Protein AF-A0A702DRS1-F1 (afdb_monomer)

pLDDT: mean 81.93, std 13.73, range [38.59, 96.12]

Organism: Salmonella diarizonae (NCBI:txid59204)

Solvent-accessible surface area (backbone atoms only — not comparable to full-atom values): 15653 Å² total; per-residue (Å²): 131,86,81,72,61,36,71,68,37,53,55,51,22,58,76,72,73,41,75,66,54,55,50,73,74,69,40,47,39,49,64,60,58,62,73,43,54,73,67,57,51,33,65,75,34,36,87,83,46,41,80,51,32,57,55,52,52,54,51,36,50,54,50,50,52,50,51,52,52,51,52,51,49,52,52,42,52,53,46,48,52,55,51,51,59,69,45,61,78,62,49,87,76,61,75,87,78,60,92,61,76,83,76,73,69,64,92,58,50,96,41,69,53,72,75,68,66,66,54,81,89,72,61,67,55,91,87,30,59,85,26,82,86,19,73,52,40,52,48,56,50,51,53,54,51,53,56,52,51,52,66,71,77,38,80,90,85,51,87,51,63,63,76,78,45,54,61,70,81,71,60,72,90,49,67,59,73,71,69,57,91,71,64,68,69,57,54,52,51,53,54,52,48,62,70,47,44,68,60,40,45,71,77,38,78,83,61,53,71,58,57,51,38,41,70,37,70,72,60,92,82,36,52,42,49,60,73,59,52,51,52,51,49,52,51,65,69,40,88,65,50,72,67,56,55,50,59,72,69,50,73,83,69,83,87,126

Secondary structure (DSSP, 8-state):
---PPPHHHHHHHHHHT--SHHHHTT--SHHHHHHS-HHHHHHHHHHHHTTHHHHHHHHHHHHHHHHHHHHHHHHHHHHHHHHHHHHTTTTTTTTTS--S------TTSS-HHHHHT--GGGPPPTT-TTSTTSHHHHHHHHHHHHHHHHHHH-TTS---HHHH-THHHH----HHHHH----HHHHHHHHHHHHHHHHHHHH-TT--HHHHHHH---STT----HHHHHHHHHHHHS---HHHHHHHHS------

Structure (mmCIF, N/CA/C/O backbone):
data_AF-A0A702DRS1-F1
#
_entry.id   AF-A0A702DRS1-F1
#
loop_
_atom_site.group_PDB
_atom_site.id
_atom_site.type_symbol
_atom_site.label_atom_id
_atom_site.label_alt_id
_atom_site.label_comp_id
_atom_site.label_asym_id
_atom_site.label_entity_id
_atom_site.label_seq_id
_atom_site.pdbx_PDB_ins_code
_atom_site.Cartn_x
_atom_site.Cartn_y
_atom_site.Cartn_z
_atom_site.occupancy
_atom_site.B_iso_or_equiv
_atom_site.auth_seq_id
_atom_site.auth_comp_id
_atom_site.auth_asym_id
_atom_site.auth_atom_id
_atom_site.pdbx_PDB_model_num
ATOM 1 N N . MET A 1 1 ? 1.011 16.628 17.843 1.00 39.53 1 MET A N 1
ATOM 2 C CA . MET A 1 1 ? -0.132 16.719 18.779 1.00 39.53 1 MET A CA 1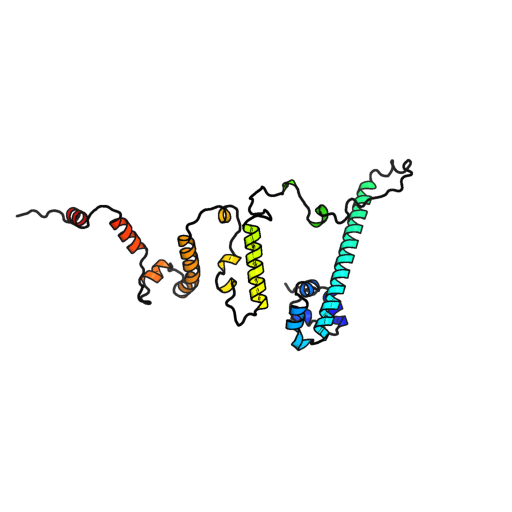
ATOM 3 C C . MET A 1 1 ? -0.075 15.499 19.681 1.00 39.53 1 MET A C 1
ATOM 5 O O . MET A 1 1 ? -0.103 14.397 19.155 1.00 39.53 1 MET A O 1
ATOM 9 N N . SER A 1 2 ? 0.113 15.673 20.992 1.00 40.78 2 SER A N 1
ATOM 10 C CA . SER A 1 2 ? 0.097 14.549 21.941 1.00 40.78 2 SER A CA 1
ATOM 11 C C . SER A 1 2 ? -1.344 14.052 22.059 1.00 40.78 2 SER A C 1
ATOM 13 O O . SER A 1 2 ? -2.199 14.777 22.567 1.00 40.78 2 SER A O 1
ATOM 15 N N . MET A 1 3 ? -1.636 12.884 21.484 1.00 55.34 3 MET A N 1
ATOM 16 C CA . MET A 1 3 ? -2.953 12.249 21.562 1.00 55.34 3 MET A CA 1
ATOM 17 C C . MET A 1 3 ? -3.167 11.823 23.015 1.00 55.34 3 MET A C 1
ATOM 19 O O . MET A 1 3 ? -2.450 10.975 23.537 1.00 55.34 3 MET A O 1
ATOM 23 N N . THR A 1 4 ? -4.098 12.472 23.710 1.00 69.06 4 THR A N 1
ATOM 24 C CA . THR A 1 4 ? -4.370 12.183 25.117 1.00 69.06 4 THR A CA 1
ATOM 25 C C . THR A 1 4 ? -5.200 10.907 25.235 1.00 69.06 4 THR A C 1
ATOM 27 O O . THR A 1 4 ? -6.217 10.745 24.561 1.00 69.06 4 THR A O 1
ATOM 30 N N . ALA A 1 5 ? -4.783 9.991 26.112 1.00 70.25 5 ALA A N 1
ATOM 31 C CA . ALA A 1 5 ? -5.533 8.768 26.371 1.00 70.25 5 ALA A CA 1
ATOM 32 C C . ALA A 1 5 ? -6.946 9.078 26.897 1.00 70.25 5 ALA A C 1
ATOM 34 O O . ALA A 1 5 ? -7.130 9.935 27.773 1.00 70.25 5 ALA A O 1
ATOM 35 N N . THR A 1 6 ? -7.943 8.355 26.382 1.00 82.50 6 THR A N 1
ATOM 36 C CA . THR A 1 6 ? -9.347 8.518 26.793 1.00 82.50 6 THR A CA 1
ATOM 37 C C . THR A 1 6 ? -9.544 8.226 28.286 1.00 82.50 6 THR A C 1
ATOM 39 O O . THR A 1 6 ? -8.892 7.353 28.860 1.00 82.50 6 THR A O 1
ATOM 42 N N . LEU A 1 7 ? -10.505 8.908 28.922 1.00 83.44 7 LEU A N 1
ATOM 43 C CA . LEU A 1 7 ? -10.857 8.700 30.338 1.00 83.44 7 LEU A CA 1
ATOM 44 C C . LEU A 1 7 ? -11.143 7.222 30.659 1.00 83.44 7 LEU A C 1
ATOM 46 O O . LEU A 1 7 ? -10.767 6.714 31.712 1.00 83.44 7 LEU A O 1
ATOM 50 N N . SER A 1 8 ? -11.796 6.518 29.736 1.00 84.50 8 SER A N 1
ATOM 51 C CA . SER A 1 8 ? -12.119 5.104 29.894 1.00 84.50 8 SER A CA 1
ATOM 52 C C . SER A 1 8 ? -10.873 4.217 29.941 1.00 84.50 8 SER A C 1
ATOM 54 O O . SER A 1 8 ? -10.832 3.280 30.735 1.00 84.50 8 SER A O 1
ATOM 56 N N . LEU A 1 9 ? -9.846 4.534 29.143 1.00 87.88 9 LEU A N 1
ATOM 57 C CA . LEU A 1 9 ? -8.580 3.804 29.156 1.00 87.88 9 LEU A CA 1
ATOM 58 C C . LEU A 1 9 ? -7.863 4.014 30.494 1.00 87.88 9 LEU A C 1
ATOM 60 O O . LEU A 1 9 ? -7.469 3.039 31.121 1.00 87.88 9 LEU A O 1
ATOM 64 N N . LYS A 1 10 ? -7.823 5.252 31.000 1.00 88.00 10 LYS A N 1
ATOM 65 C CA . LYS A 1 10 ? -7.252 5.559 32.324 1.00 88.00 10 LYS A CA 1
ATOM 66 C C . LYS A 1 10 ? -7.952 4.811 33.462 1.00 88.00 10 LYS A C 1
ATOM 68 O O . LYS A 1 10 ? -7.301 4.287 34.357 1.00 88.00 10 LYS A O 1
ATOM 73 N N . LYS A 1 11 ? -9.284 4.703 33.406 1.00 88.44 11 LYS A N 1
ATOM 74 C CA . LYS A 1 11 ? -10.068 3.927 34.383 1.00 88.44 11 LYS A CA 1
ATOM 75 C C . LYS A 1 11 ? -9.762 2.426 34.316 1.00 88.44 11 LYS A C 1
ATOM 77 O O . LYS A 1 11 ? -9.821 1.730 35.327 1.00 88.44 11 LYS A O 1
ATOM 82 N N . LEU A 1 12 ? -9.474 1.910 33.122 1.00 89.00 12 LEU A N 1
ATOM 83 C CA . LEU A 1 12 ? -9.044 0.527 32.948 1.00 89.00 12 LEU A CA 1
ATOM 84 C C . LEU A 1 12 ? -7.639 0.315 33.527 1.00 89.00 12 LEU A C 1
ATOM 86 O O . LEU A 1 12 ? -7.421 -0.648 34.255 1.00 89.00 12 LEU A O 1
ATOM 90 N N . GLU A 1 13 ? -6.712 1.225 33.242 1.00 88.00 13 GLU A N 1
ATOM 91 C CA . GLU A 1 13 ? -5.352 1.230 33.791 1.00 88.00 13 GLU A CA 1
ATOM 92 C C . GLU A 1 13 ? -5.347 1.252 35.326 1.00 88.00 13 GLU A C 1
ATOM 94 O O . GLU A 1 13 ? -4.671 0.438 35.958 1.00 88.00 13 GLU A O 1
ATOM 99 N N . GLU A 1 14 ? -6.175 2.108 35.928 1.00 89.44 14 GLU A N 1
ATOM 100 C CA . GLU A 1 14 ? -6.377 2.179 37.378 1.00 89.44 14 GLU A CA 1
ATOM 101 C C . GLU A 1 14 ? -6.874 0.844 37.956 1.00 89.44 14 GLU A C 1
ATOM 103 O O . GLU A 1 14 ? -6.324 0.353 38.940 1.00 89.44 14 GLU A O 1
ATOM 108 N N . HIS A 1 15 ? -7.850 0.203 37.305 1.00 88.12 15 HIS A N 1
ATOM 109 C CA . HIS A 1 15 ? -8.420 -1.071 37.758 1.00 88.12 15 HIS A CA 1
ATOM 110 C C . HIS A 1 15 ? -7.387 -2.209 37.829 1.00 88.12 15 HIS A C 1
ATOM 112 O O . HIS A 1 15 ? -7.497 -3.100 38.672 1.00 88.12 15 HIS A O 1
ATOM 118 N N . PHE A 1 16 ? -6.375 -2.198 36.958 1.00 86.69 16 PHE A N 1
ATOM 119 C CA . PHE A 1 16 ? -5.321 -3.215 36.947 1.00 86.69 16 PHE A CA 1
ATOM 120 C C . PHE A 1 16 ? -4.019 -2.774 37.634 1.00 86.69 16 PHE A C 1
ATOM 122 O O . PHE A 1 16 ? -3.086 -3.579 37.714 1.00 86.69 16 PHE A O 1
ATOM 129 N N . GLY A 1 17 ? -3.955 -1.541 38.153 1.00 85.56 17 GLY A N 1
ATOM 130 C CA . GLY A 1 17 ? -2.746 -0.965 38.752 1.00 85.56 17 GLY A CA 1
ATOM 131 C C . GLY A 1 17 ? -1.620 -0.745 37.736 1.00 85.56 17 GLY A C 1
ATOM 132 O O . GLY A 1 17 ? -0.444 -0.841 38.080 1.00 85.56 17 GLY A O 1
ATOM 133 N N . ILE A 1 18 ? -1.984 -0.516 36.474 1.00 81.19 18 ILE A N 1
ATOM 134 C CA . ILE A 1 18 ? -1.084 -0.380 35.329 1.00 81.19 18 ILE A CA 1
ATOM 135 C C . ILE A 1 18 ? -1.194 1.064 34.831 1.00 81.19 18 ILE A C 1
ATOM 137 O O . ILE A 1 18 ? -1.840 1.327 33.828 1.00 81.19 18 ILE A O 1
ATOM 141 N N . GLN A 1 19 ? -0.634 2.023 35.569 1.00 79.50 19 GLN A N 1
ATOM 142 C CA . GLN A 1 19 ? -0.706 3.438 35.182 1.00 79.50 19 GLN A CA 1
ATOM 143 C C . GLN A 1 19 ? 0.151 3.718 33.945 1.00 79.50 19 GLN A C 1
ATOM 145 O O . GLN A 1 19 ? 1.331 3.363 33.920 1.00 79.50 19 GLN A O 1
ATOM 150 N N . ASP A 1 20 ? -0.461 4.341 32.936 1.00 79.06 20 ASP A N 1
ATOM 151 C CA . ASP A 1 20 ? 0.147 4.846 31.702 1.00 79.06 20 ASP A CA 1
ATOM 152 C C . ASP A 1 20 ? 0.923 3.814 30.851 1.00 79.06 20 ASP A C 1
ATOM 154 O O . ASP A 1 20 ? 1.578 4.175 29.876 1.00 79.06 20 ASP A O 1
ATOM 158 N N . GLN A 1 21 ? 0.865 2.510 31.147 1.00 82.81 21 GLN A N 1
ATOM 159 C CA . GLN A 1 21 ? 1.581 1.521 30.325 1.00 82.81 21 GLN A CA 1
ATOM 160 C C . GLN A 1 21 ? 0.859 1.229 29.007 1.00 82.81 21 GLN A C 1
ATOM 162 O O . GLN A 1 21 ? 1.524 0.897 28.028 1.00 82.81 21 GLN A O 1
ATOM 167 N N . LEU A 1 22 ? -0.476 1.330 28.952 1.00 83.75 22 LEU A N 1
ATOM 168 C CA . LEU A 1 22 ? -1.208 1.134 27.694 1.00 83.75 22 LEU A CA 1
ATOM 169 C C . LEU A 1 22 ? -1.026 2.346 26.777 1.00 83.75 22 LEU A C 1
ATOM 171 O O . LEU A 1 22 ? -0.894 2.170 25.565 1.00 83.75 22 LEU A O 1
ATOM 175 N N . SER A 1 23 ? -0.951 3.551 27.349 1.00 82.19 23 SER A N 1
ATOM 176 C CA . SER A 1 23 ? -0.663 4.767 26.582 1.00 82.19 23 SER A CA 1
ATOM 177 C C . SER A 1 23 ? 0.765 4.776 26.018 1.00 82.19 23 SER A C 1
ATOM 179 O O . SER A 1 23 ? 0.953 5.143 24.858 1.00 82.19 23 SER A O 1
ATOM 181 N N . LEU A 1 24 ? 1.757 4.275 26.768 1.00 82.81 24 LEU A N 1
ATOM 182 C CA . LEU A 1 24 ? 3.134 4.093 26.279 1.00 82.81 24 LEU A CA 1
ATOM 183 C C . LEU A 1 24 ? 3.244 3.091 25.118 1.00 82.81 24 LEU A C 1
ATOM 185 O O . LEU A 1 24 ? 4.085 3.261 24.240 1.00 82.81 24 LEU A O 1
ATOM 189 N N . GLU A 1 25 ? 2.386 2.070 25.085 1.00 80.94 25 GLU A N 1
ATOM 190 C CA . GLU A 1 25 ? 2.308 1.088 23.990 1.00 80.94 25 GLU A CA 1
ATOM 191 C C . GLU A 1 25 ? 1.539 1.609 22.760 1.00 80.94 25 GLU A C 1
ATOM 193 O O . GLU A 1 25 ? 1.374 0.889 21.774 1.00 80.94 25 GLU A O 1
ATOM 198 N N . GLY A 1 26 ? 1.061 2.856 22.803 1.00 85.00 26 GLY A N 1
ATOM 199 C CA . GLY A 1 26 ? 0.367 3.505 21.692 1.00 85.00 26 GLY A CA 1
ATOM 200 C C . GLY A 1 26 ? -1.138 3.237 21.629 1.00 85.00 26 GLY A C 1
ATOM 201 O O . GLY A 1 26 ? -1.762 3.569 20.620 1.00 85.00 26 GLY A O 1
ATOM 202 N N . TYR A 1 27 ? -1.747 2.666 22.676 1.00 88.00 27 TYR A N 1
ATOM 203 C CA . TYR A 1 27 ? -3.206 2.575 22.767 1.00 88.00 27 TYR A CA 1
ATOM 204 C C . TYR A 1 27 ? -3.770 3.902 23.284 1.00 88.00 27 TYR A C 1
ATOM 206 O O . TYR A 1 27 ? -3.486 4.318 24.407 1.00 88.00 27 TYR A O 1
ATOM 214 N N . ASN A 1 28 ? -4.611 4.558 22.484 1.00 87.31 28 ASN A N 1
ATOM 215 C CA . ASN A 1 28 ? -5.235 5.834 22.849 1.00 87.31 28 ASN A CA 1
ATOM 216 C C . ASN A 1 28 ? -6.650 5.623 23.415 1.00 87.31 28 ASN A C 1
ATOM 218 O O . ASN A 1 28 ? -7.141 6.391 24.255 1.00 87.31 28 ASN A O 1
ATOM 222 N N . SER A 1 29 ? -7.310 4.552 22.977 1.00 90.38 29 SER A N 1
ATOM 223 C CA . SER A 1 29 ? -8.676 4.190 23.334 1.00 90.38 29 SER A CA 1
ATOM 224 C C . SER A 1 29 ? -8.809 2.708 23.678 1.00 90.38 29 SER A C 1
ATOM 226 O O . SER A 1 29 ? -8.067 1.861 23.188 1.00 90.38 29 SER A O 1
ATOM 228 N N . ILE A 1 30 ? -9.824 2.371 24.478 1.00 91.44 30 ILE A N 1
ATOM 229 C CA . ILE A 1 30 ? -10.223 0.971 24.704 1.00 91.44 30 ILE A CA 1
ATOM 230 C C . ILE A 1 30 ? -10.588 0.293 23.372 1.00 91.44 30 ILE A C 1
ATOM 232 O O . ILE A 1 30 ? -10.354 -0.900 23.194 1.00 91.44 30 ILE A O 1
ATOM 236 N N . PHE A 1 31 ? -11.129 1.053 22.414 1.00 90.19 31 PHE A N 1
ATOM 237 C CA . PHE A 1 31 ? -11.474 0.526 21.095 1.00 90.19 31 PHE A CA 1
ATOM 238 C C . PHE A 1 31 ? -10.245 0.081 20.294 1.00 90.19 31 PHE A C 1
ATOM 240 O O . PHE A 1 31 ? -10.353 -0.884 19.546 1.00 90.19 31 PHE A O 1
ATOM 247 N N . ASP A 1 32 ? -9.073 0.680 20.519 1.00 89.56 32 ASP A N 1
ATOM 248 C CA . ASP A 1 32 ? -7.823 0.268 19.865 1.00 89.56 32 ASP A CA 1
ATOM 249 C C . ASP A 1 32 ? -7.382 -1.125 20.344 1.00 89.56 32 ASP A C 1
ATOM 251 O O . ASP A 1 32 ? -6.831 -1.917 19.580 1.00 89.56 32 ASP A O 1
ATOM 255 N N . ILE A 1 33 ? -7.674 -1.451 21.610 1.00 90.12 33 ILE A N 1
ATOM 256 C CA . ILE A 1 33 ? -7.429 -2.778 22.191 1.00 90.12 33 ILE A CA 1
ATOM 257 C C . ILE A 1 33 ? -8.349 -3.814 21.536 1.00 90.12 33 ILE A C 1
ATOM 259 O O . ILE A 1 33 ? -7.895 -4.888 21.154 1.00 90.12 33 ILE A O 1
ATOM 263 N N . ILE A 1 34 ? -9.636 -3.488 21.388 1.00 91.50 34 ILE A N 1
ATOM 264 C CA . ILE A 1 34 ? -10.659 -4.403 20.846 1.00 91.50 34 ILE A CA 1
ATOM 265 C C . ILE A 1 34 ? -10.548 -4.556 19.331 1.00 91.50 34 ILE A C 1
ATOM 267 O O . ILE A 1 34 ? -10.968 -5.574 18.789 1.00 91.50 34 ILE A O 1
ATOM 271 N N . HIS A 1 35 ? -9.960 -3.576 18.646 1.00 88.94 35 HIS A N 1
ATOM 272 C CA . HIS A 1 35 ? -9.669 -3.682 17.222 1.00 88.94 35 HIS A CA 1
ATOM 273 C C . HIS A 1 35 ? -8.688 -4.827 16.920 1.00 88.94 35 HIS A C 1
ATOM 275 O O . HIS A 1 35 ? -8.727 -5.402 15.835 1.00 88.94 35 HIS A O 1
ATOM 281 N N . LYS A 1 36 ? -7.839 -5.199 17.888 1.00 87.94 36 LYS A N 1
ATOM 282 C CA . LYS A 1 36 ? -7.014 -6.409 17.821 1.00 87.94 36 LYS A CA 1
ATOM 283 C C . LYS A 1 36 ? -7.788 -7.622 18.323 1.00 87.94 36 LYS A C 1
ATOM 285 O O . LYS A 1 36 ? -8.609 -7.542 19.245 1.00 87.94 36 LYS A O 1
ATOM 290 N N . THR A 1 37 ? -7.480 -8.788 17.766 1.00 89.50 37 THR A N 1
ATOM 291 C CA . THR A 1 37 ? -8.066 -10.033 18.269 1.00 89.50 37 THR A CA 1
ATOM 292 C C . THR A 1 37 ? -7.518 -10.361 19.659 1.00 89.50 37 THR A C 1
ATOM 294 O O . THR A 1 37 ? -6.373 -10.049 20.004 1.00 89.50 37 THR A O 1
ATOM 297 N N . LYS A 1 38 ? -8.324 -11.047 20.476 1.00 90.19 38 LYS A N 1
ATOM 298 C CA . LYS A 1 38 ? -7.928 -11.473 21.828 1.00 90.19 38 LYS A CA 1
ATOM 299 C C . LYS A 1 38 ? -6.611 -12.257 21.832 1.00 90.19 38 LYS A C 1
ATOM 301 O O . LYS A 1 38 ? -5.776 -12.071 22.713 1.00 90.19 38 LYS A O 1
ATOM 306 N N . THR A 1 39 ? -6.419 -13.129 20.846 1.00 89.50 39 THR A N 1
ATOM 307 C CA . THR A 1 39 ? -5.211 -13.946 20.686 1.00 89.50 39 THR A CA 1
ATOM 308 C C . THR A 1 39 ? -3.984 -13.106 20.358 1.00 89.50 39 THR A C 1
ATOM 310 O O . THR A 1 39 ? -2.929 -13.330 20.948 1.00 89.50 39 THR A O 1
ATOM 313 N N . GLU A 1 40 ? -4.116 -12.114 19.474 1.00 87.56 40 GLU A N 1
ATOM 314 C CA . GLU A 1 40 ? -3.024 -11.193 19.140 1.00 87.56 40 GLU A CA 1
ATOM 315 C C . GLU A 1 40 ? -2.626 -10.343 20.343 1.00 87.56 40 GLU A C 1
ATOM 317 O O . GLU A 1 40 ? -1.438 -10.224 20.638 1.00 87.56 40 GLU A O 1
ATOM 322 N N . PHE A 1 41 ? -3.607 -9.811 21.077 1.00 90.56 41 PHE A N 1
ATOM 323 C CA . PHE A 1 41 ? -3.350 -9.015 22.275 1.00 90.56 41 PHE A CA 1
ATOM 324 C C . PHE A 1 41 ? -2.614 -9.827 23.349 1.00 90.56 41 PHE A C 1
ATOM 326 O O . PHE A 1 41 ? -1.626 -9.363 23.918 1.00 90.56 41 PHE A O 1
ATOM 333 N N . ILE A 1 42 ? -3.050 -11.069 23.590 1.00 90.81 42 ILE A N 1
ATOM 334 C CA . ILE A 1 42 ? -2.380 -11.972 24.535 1.00 90.81 42 ILE A CA 1
ATOM 335 C C . ILE A 1 42 ? -0.968 -12.307 24.051 1.00 90.81 42 ILE A C 1
ATOM 337 O O . ILE A 1 42 ? -0.046 -12.274 24.857 1.00 90.81 42 ILE A O 1
ATOM 341 N N . LYS A 1 43 ? -0.773 -12.598 22.758 1.00 87.44 43 LYS A N 1
ATOM 342 C CA . LYS A 1 43 ? 0.553 -12.903 22.196 1.00 87.44 43 LYS A CA 1
ATOM 343 C C . LYS A 1 43 ? 1.514 -11.728 22.406 1.00 87.44 43 LYS A C 1
ATOM 345 O O . LYS A 1 43 ? 2.591 -11.935 22.961 1.00 87.44 43 LYS A O 1
ATOM 350 N N . GLN A 1 44 ? 1.091 -10.514 22.046 1.00 86.94 44 GLN A N 1
ATOM 351 C CA . GLN A 1 44 ? 1.892 -9.288 22.166 1.00 86.94 44 GLN A CA 1
ATOM 352 C C . GLN A 1 44 ? 2.264 -8.968 23.621 1.00 86.94 44 GLN A C 1
ATOM 354 O O . GLN A 1 44 ? 3.414 -8.642 23.900 1.00 86.94 44 GLN A O 1
ATOM 359 N N . HIS A 1 45 ? 1.325 -9.127 24.560 1.00 87.75 45 HIS A N 1
ATOM 360 C CA . HIS A 1 45 ? 1.519 -8.719 25.961 1.00 87.75 45 HIS A CA 1
ATOM 361 C C . HIS A 1 45 ? 1.771 -9.869 26.942 1.00 87.75 45 HIS A C 1
ATOM 363 O O . HIS A 1 45 ? 1.798 -9.660 28.161 1.00 87.75 45 HIS A O 1
ATOM 369 N N . SER A 1 46 ? 1.995 -11.084 26.435 1.00 81.00 46 SER A N 1
ATOM 370 C CA . SER A 1 46 ? 2.262 -12.277 27.251 1.00 81.00 46 SER A CA 1
ATOM 371 C C . SER A 1 46 ? 3.497 -12.118 28.143 1.00 81.00 46 SER A C 1
ATOM 373 O O . SER A 1 46 ? 3.475 -12.568 29.285 1.00 81.00 46 SER A O 1
ATOM 375 N N . GLY A 1 47 ? 4.539 -11.426 27.670 1.00 82.06 47 GLY A N 1
ATOM 376 C CA . GLY A 1 47 ? 5.774 -11.213 28.430 1.00 82.06 47 GLY A CA 1
ATOM 377 C C . GLY A 1 47 ? 5.637 -10.262 29.626 1.00 82.06 47 GLY A C 1
ATOM 378 O O . GLY A 1 47 ? 6.246 -10.508 30.662 1.00 82.06 47 GLY A O 1
ATOM 379 N N . ARG A 1 48 ? 4.834 -9.190 29.519 1.00 81.19 48 ARG A N 1
ATOM 380 C CA . ARG A 1 48 ? 4.711 -8.168 30.584 1.00 81.19 48 ARG A CA 1
ATOM 381 C C . ARG A 1 48 ? 3.550 -8.419 31.536 1.00 81.19 48 ARG A C 1
ATOM 383 O O . ARG A 1 48 ? 3.698 -8.261 32.745 1.00 81.19 48 ARG A O 1
ATOM 390 N N . TRP A 1 49 ? 2.387 -8.783 30.999 1.00 82.56 49 TRP A N 1
ATOM 391 C CA . TRP A 1 49 ? 1.165 -8.943 31.793 1.00 82.56 49 TRP A CA 1
ATOM 392 C C . TRP A 1 49 ? 0.776 -10.408 31.998 1.00 82.56 49 TRP A C 1
ATOM 394 O O . TRP A 1 49 ? -0.050 -10.693 32.868 1.00 82.56 49 TRP A O 1
ATOM 404 N N . GLY A 1 50 ? 1.375 -11.350 31.259 1.00 84.94 50 GLY A N 1
ATOM 405 C CA . GLY A 1 50 ? 1.143 -12.785 31.432 1.00 84.94 50 GLY A CA 1
ATOM 406 C C . GLY A 1 50 ? -0.346 -13.131 31.435 1.00 84.94 50 GLY A C 1
ATOM 407 O O . GLY A 1 50 ? -1.100 -12.739 30.544 1.00 84.94 50 GLY A O 1
ATOM 408 N N . ALA A 1 51 ? -0.802 -13.810 32.490 1.00 83.81 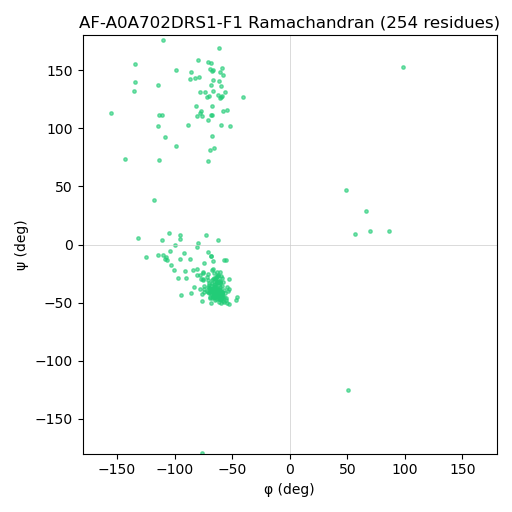51 ALA A N 1
ATOM 409 C CA . ALA A 1 51 ? -2.210 -14.170 32.666 1.00 83.81 51 ALA A CA 1
ATOM 410 C C . ALA A 1 51 ? -3.158 -12.956 32.797 1.00 83.81 51 ALA A C 1
ATOM 412 O O . ALA A 1 51 ? -4.342 -13.074 32.476 1.00 83.81 51 ALA A O 1
ATOM 413 N N . LYS A 1 52 ? -2.663 -11.780 33.223 1.00 86.19 52 LYS A N 1
ATOM 414 C CA . LYS A 1 52 ? -3.479 -10.559 33.355 1.00 86.19 52 LYS A CA 1
ATOM 415 C C . LYS A 1 52 ? -3.884 -9.980 31.999 1.00 86.19 52 LYS A C 1
ATOM 417 O O . LYS A 1 52 ? -4.935 -9.353 31.928 1.00 86.19 52 LYS A O 1
ATOM 422 N N . ALA A 1 53 ? -3.129 -10.239 30.925 1.00 88.94 53 ALA A N 1
ATOM 423 C CA . ALA A 1 53 ? -3.452 -9.750 29.579 1.00 88.94 53 ALA A CA 1
ATOM 424 C C . ALA A 1 53 ? -4.849 -10.205 29.119 1.00 88.94 53 ALA A C 1
ATOM 426 O O . ALA A 1 53 ? -5.613 -9.426 28.553 1.00 88.94 53 ALA A O 1
ATOM 427 N N . LYS A 1 54 ? -5.227 -11.449 29.438 1.00 91.19 54 LYS A N 1
ATOM 428 C CA . LYS A 1 54 ? -6.564 -11.978 29.138 1.00 91.19 54 LYS A CA 1
ATOM 429 C C . LYS A 1 54 ? -7.662 -11.177 29.847 1.00 91.19 54 LYS A C 1
ATOM 431 O O . LYS A 1 54 ? -8.636 -10.788 29.212 1.00 91.19 54 LYS A O 1
ATOM 436 N N . ASN A 1 55 ? -7.478 -10.909 31.139 1.00 91.56 55 ASN A N 1
ATOM 437 C CA . ASN A 1 55 ? -8.454 -10.185 31.954 1.00 91.56 55 ASN A CA 1
ATOM 438 C C . ASN A 1 55 ? -8.562 -8.716 31.528 1.00 91.56 55 ASN A C 1
ATOM 440 O O . ASN A 1 55 ? -9.662 -8.174 31.489 1.00 91.56 55 ASN A O 1
ATOM 444 N N . ILE A 1 56 ? -7.436 -8.093 31.169 1.00 91.44 56 ILE A N 1
ATOM 445 C CA . ILE A 1 56 ? -7.386 -6.734 30.618 1.00 91.44 56 ILE A CA 1
ATOM 446 C C . ILE A 1 56 ? -8.239 -6.644 29.353 1.00 91.44 56 ILE A C 1
ATOM 448 O O . ILE A 1 56 ? -9.080 -5.754 29.256 1.00 91.44 56 ILE A O 1
ATOM 452 N N . TYR A 1 57 ? -8.079 -7.591 28.423 1.00 93.62 57 TYR A N 1
ATOM 453 C CA . TYR A 1 57 ? -8.879 -7.629 27.199 1.00 93.62 57 TYR A CA 1
ATOM 454 C C . TYR A 1 57 ? -10.373 -7.836 27.488 1.00 93.62 57 TYR A C 1
ATOM 456 O O . TYR A 1 57 ? -11.214 -7.151 26.912 1.00 93.62 57 TYR A O 1
ATOM 464 N N . ASP A 1 58 ? -10.719 -8.744 28.403 1.00 93.31 58 ASP A N 1
ATOM 465 C CA . ASP A 1 58 ? -12.120 -9.034 28.737 1.00 93.31 58 ASP A CA 1
ATOM 466 C C . ASP A 1 58 ? -12.814 -7.834 29.414 1.00 93.31 58 ASP A C 1
ATOM 468 O O . ASP A 1 58 ? -13.952 -7.493 29.077 1.00 93.31 58 ASP A O 1
ATOM 472 N N . VAL A 1 59 ? -12.113 -7.127 30.307 1.00 93.44 59 VAL A N 1
ATOM 473 C CA . VAL A 1 59 ? -12.623 -5.891 30.924 1.00 93.44 59 VAL A CA 1
ATOM 474 C C . VAL A 1 59 ? -12.690 -4.754 29.904 1.00 93.44 59 VAL A C 1
ATOM 476 O O . VAL A 1 59 ? -13.704 -4.056 29.865 1.00 93.44 59 VAL A O 1
ATOM 479 N N . ALA A 1 60 ? -11.687 -4.604 29.035 1.00 93.19 60 ALA A N 1
ATOM 480 C CA . ALA A 1 60 ? -11.717 -3.653 27.922 1.00 93.19 60 ALA A CA 1
ATOM 481 C C . ALA A 1 60 ? -12.956 -3.874 27.045 1.00 93.19 60 ALA A C 1
ATOM 483 O O . ALA A 1 60 ? -13.728 -2.939 26.823 1.00 93.19 60 ALA A O 1
ATOM 484 N N . ALA A 1 61 ? -13.203 -5.120 26.630 1.00 93.75 61 ALA A N 1
ATOM 485 C CA . ALA A 1 61 ? -14.383 -5.495 25.860 1.00 93.75 61 ALA A CA 1
ATOM 486 C C . ALA A 1 61 ? -15.678 -5.093 26.582 1.00 93.75 61 ALA A C 1
ATOM 488 O O . ALA A 1 61 ? -16.550 -4.466 25.980 1.00 93.75 61 ALA A O 1
ATOM 489 N N . SER A 1 62 ? -15.777 -5.365 27.888 1.00 93.44 62 SER A N 1
ATOM 490 C CA . SER A 1 62 ? -16.943 -4.982 28.696 1.00 93.44 62 SER A CA 1
ATOM 491 C C . SER A 1 62 ? -17.145 -3.463 28.807 1.00 93.44 62 SER A C 1
ATOM 493 O O . SER A 1 62 ? -18.275 -2.980 28.784 1.00 93.44 62 SER A O 1
ATOM 495 N N . TYR A 1 63 ? -16.069 -2.681 28.898 1.00 93.56 63 TYR A N 1
ATOM 496 C CA . TYR A 1 63 ? -16.158 -1.222 28.943 1.00 93.56 63 TYR A CA 1
ATOM 497 C C . TYR A 1 63 ? -16.580 -0.651 27.596 1.00 93.56 63 TYR A C 1
ATOM 499 O O . TYR A 1 63 ? -17.422 0.245 27.547 1.00 93.56 63 TYR A O 1
ATOM 507 N N . ALA A 1 64 ? -16.062 -1.185 26.494 1.00 93.69 64 ALA A N 1
ATOM 508 C CA . ALA A 1 64 ? -16.477 -0.742 25.173 1.00 93.69 64 ALA A CA 1
ATOM 509 C C . ALA A 1 64 ? -17.945 -1.052 24.883 1.00 93.69 64 ALA A C 1
ATOM 511 O O . ALA A 1 64 ? -18.629 -0.201 24.314 1.00 93.69 64 ALA A O 1
ATOM 512 N N . THR A 1 65 ? -18.459 -2.212 25.311 1.00 92.38 65 THR A N 1
ATOM 513 C CA . THR A 1 65 ? -19.895 -2.492 25.175 1.00 92.38 65 THR A CA 1
ATOM 514 C C . THR A 1 65 ? -20.723 -1.498 25.985 1.00 92.38 65 THR A C 1
ATOM 516 O O . THR A 1 65 ? -21.690 -0.952 25.459 1.00 92.38 65 THR A O 1
ATOM 519 N N . GLN A 1 66 ? -20.314 -1.165 27.214 1.00 92.62 66 GLN A N 1
ATOM 520 C CA . GLN A 1 66 ? -20.984 -0.135 28.017 1.00 92.62 66 GLN A CA 1
ATOM 521 C C . GLN A 1 66 ? -20.959 1.241 27.341 1.00 92.62 66 GLN A C 1
ATOM 523 O O . GLN A 1 66 ? -21.995 1.899 27.261 1.00 92.62 66 GLN A O 1
ATOM 528 N N . ILE A 1 67 ? -19.810 1.668 26.812 1.00 90.62 67 ILE A N 1
ATOM 529 C CA . ILE A 1 67 ? -19.677 2.948 26.099 1.00 90.62 67 ILE A CA 1
ATOM 530 C C . ILE A 1 67 ? -20.569 2.963 24.855 1.00 90.62 67 ILE A C 1
ATOM 532 O O . ILE A 1 67 ? -21.270 3.946 24.612 1.00 90.62 67 ILE A O 1
ATOM 536 N N . MET A 1 68 ? -20.596 1.870 24.093 1.00 87.31 68 MET A N 1
ATOM 537 C CA . MET A 1 68 ? -21.442 1.734 22.908 1.00 87.31 68 MET A CA 1
ATOM 538 C C . MET A 1 68 ? -22.932 1.814 23.268 1.00 87.31 68 MET A C 1
ATOM 540 O O . MET A 1 68 ? -23.692 2.516 22.599 1.00 87.31 68 MET A O 1
ATOM 544 N N . LEU A 1 69 ? -23.346 1.160 24.357 1.00 86.94 69 LEU A N 1
ATOM 545 C CA . LEU A 1 69 ? -24.720 1.210 24.862 1.00 86.94 69 LEU A CA 1
ATOM 546 C C . LEU A 1 69 ? -25.106 2.610 25.351 1.00 86.94 69 LEU A C 1
ATOM 548 O O . LEU A 1 69 ? -26.184 3.096 25.008 1.00 86.94 69 LEU A O 1
ATOM 552 N N . LEU A 1 70 ? -24.235 3.278 26.110 1.00 88.88 70 LEU A N 1
ATOM 553 C CA . LEU A 1 70 ? -24.468 4.644 26.587 1.00 88.88 70 LEU A CA 1
ATOM 554 C C . LEU A 1 70 ? -24.526 5.643 25.429 1.00 88.88 70 LEU A C 1
ATOM 556 O O . LEU A 1 70 ? -25.432 6.471 25.381 1.00 88.88 70 LEU A O 1
ATOM 560 N N . SER A 1 71 ? -23.615 5.531 24.460 1.00 86.62 71 SER A N 1
ATOM 561 C CA . SER A 1 71 ? -23.631 6.351 23.247 1.00 86.62 71 SER A CA 1
ATOM 562 C C . SER A 1 71 ? -24.929 6.150 22.465 1.00 86.62 71 SER A C 1
ATOM 564 O O . SER A 1 71 ? -25.583 7.122 22.088 1.00 86.62 71 SER A O 1
ATOM 566 N N . ARG A 1 72 ? -25.364 4.894 22.294 1.00 82.88 72 ARG A N 1
ATOM 567 C CA . ARG A 1 72 ? -26.647 4.566 21.660 1.00 82.88 72 ARG A CA 1
ATOM 568 C C . ARG A 1 72 ? -27.823 5.178 22.418 1.00 82.88 72 ARG A C 1
ATOM 570 O O . ARG A 1 72 ? -28.681 5.786 21.787 1.00 82.88 72 ARG A O 1
ATOM 577 N N . LYS A 1 73 ? -27.856 5.048 23.748 1.00 84.62 73 LYS A N 1
ATOM 578 C CA . LYS A 1 73 ? -28.898 5.654 24.589 1.00 84.62 73 LYS A CA 1
ATOM 579 C C . LYS A 1 73 ? -28.946 7.169 24.388 1.00 84.62 73 LYS A C 1
ATOM 581 O O . LYS A 1 73 ? -30.020 7.685 24.107 1.00 84.62 73 LYS A O 1
ATOM 586 N N . ASN A 1 74 ? -27.802 7.848 24.457 1.00 82.94 74 ASN A N 1
ATOM 587 C CA . ASN A 1 74 ? -27.722 9.302 24.302 1.00 82.94 74 ASN A CA 1
ATOM 588 C C . ASN A 1 74 ? -28.179 9.768 22.911 1.00 82.94 74 ASN A C 1
ATOM 590 O O . ASN A 1 74 ? -28.883 10.765 22.800 1.00 82.94 74 ASN A O 1
ATOM 594 N N . LYS A 1 75 ? -27.838 9.030 21.846 1.00 79.75 75 LYS A N 1
ATOM 595 C CA . LYS A 1 75 ? -28.333 9.330 20.491 1.00 79.75 75 LYS A CA 1
ATOM 596 C C . LYS A 1 75 ? -29.857 9.193 20.390 1.00 79.75 75 LYS A C 1
ATOM 598 O O . LYS A 1 75 ? -30.498 10.019 19.748 1.00 79.75 75 LYS A O 1
ATOM 603 N N . ILE A 1 76 ? -30.439 8.178 21.037 1.00 74.12 76 ILE A N 1
ATOM 604 C CA . ILE A 1 76 ? -31.896 7.965 21.067 1.00 74.12 76 ILE A CA 1
ATOM 605 C C . ILE A 1 76 ? -32.597 9.059 21.883 1.00 74.12 76 ILE A C 1
ATOM 607 O O . ILE A 1 76 ? -33.635 9.560 21.461 1.00 74.12 76 ILE A O 1
ATOM 611 N N . THR A 1 77 ? -32.052 9.456 23.037 1.00 77.69 77 THR A N 1
ATOM 612 C CA . THR A 1 77 ? -32.655 10.530 23.844 1.00 77.69 77 THR A CA 1
ATOM 613 C C . THR A 1 77 ? -32.596 11.869 23.115 1.00 77.69 77 THR A C 1
ATOM 615 O O . THR A 1 77 ? -33.611 12.551 23.044 1.00 77.69 77 THR A O 1
ATOM 618 N N . GLN A 1 78 ? -31.465 12.202 22.484 1.00 75.44 78 GLN A N 1
ATOM 619 C CA . GLN A 1 78 ? -31.334 13.417 21.670 1.00 75.44 78 GLN A CA 1
ATOM 620 C C . GLN A 1 78 ? -32.312 13.434 20.490 1.00 75.44 78 GLN A C 1
ATOM 622 O O . GLN A 1 78 ? -32.896 14.470 20.174 1.00 75.44 78 GLN A O 1
ATOM 627 N N . SER A 1 79 ? -32.512 12.293 19.825 1.00 68.88 79 SER A N 1
ATOM 628 C CA . SER A 1 79 ? -33.448 12.211 18.704 1.00 68.88 79 SER A CA 1
ATOM 629 C C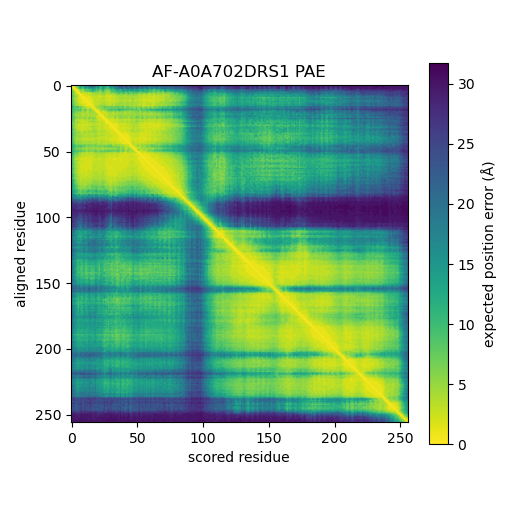 . SER A 1 79 ? -34.910 12.322 19.151 1.00 68.88 79 SER A C 1
ATOM 631 O O . SER A 1 79 ? -35.720 12.901 18.422 1.00 68.88 79 SER A O 1
ATOM 633 N N . PHE A 1 80 ? -35.235 11.823 20.348 1.00 70.25 80 PHE A N 1
ATOM 634 C CA . PHE A 1 80 ? -36.539 11.987 20.988 1.00 70.25 80 PHE A CA 1
ATOM 635 C C . PHE A 1 80 ? -36.794 13.444 21.396 1.00 70.25 80 PH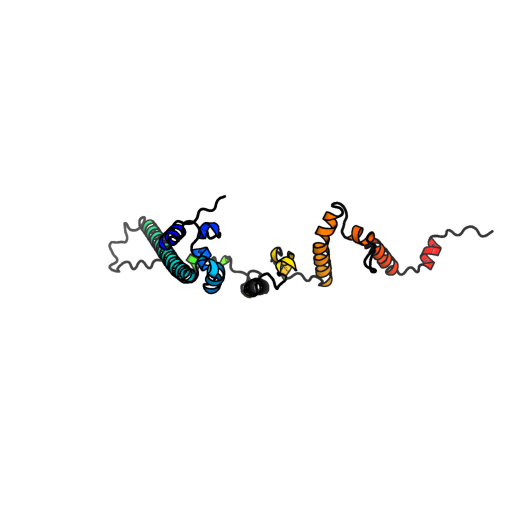E A C 1
ATOM 637 O O . PHE A 1 80 ? -37.813 14.007 20.999 1.00 70.25 80 PHE A O 1
ATOM 644 N N . GLU A 1 81 ? -35.855 14.080 22.101 1.00 71.56 81 GLU A N 1
ATOM 645 C CA . GLU A 1 81 ? -35.936 15.497 22.492 1.00 71.56 81 GLU A CA 1
ATOM 646 C C . GLU A 1 81 ? -36.134 16.401 21.271 1.00 71.56 81 GLU A C 1
ATOM 648 O O . GLU A 1 81 ? -37.072 17.194 21.238 1.00 71.56 81 GLU A O 1
ATOM 653 N N . LYS A 1 82 ? -35.342 16.202 20.210 1.00 70.50 82 LYS A N 1
ATOM 654 C CA . LYS A 1 82 ? -35.479 16.953 18.953 1.00 70.50 82 LYS A CA 1
ATOM 655 C C . LYS A 1 82 ? -36.848 16.762 18.291 1.00 70.50 82 LYS A C 1
ATOM 657 O O . LYS A 1 82 ? -37.379 17.696 17.700 1.00 70.50 82 LYS A O 1
ATOM 662 N N . SER A 1 83 ? -37.428 15.561 18.366 1.00 65.94 83 SER A N 1
ATOM 663 C CA . SER A 1 83 ? -38.772 15.309 17.828 1.00 65.94 83 SER A CA 1
ATOM 664 C C . SER A 1 83 ? -39.878 15.969 18.657 1.00 65.94 83 SER A C 1
ATOM 666 O O . SER A 1 83 ? -40.839 16.474 18.085 1.00 65.94 83 SER A O 1
ATOM 668 N N . MET A 1 84 ? -39.722 16.014 19.984 1.00 65.38 84 MET A N 1
ATOM 669 C CA . MET A 1 84 ? -40.647 16.704 20.885 1.00 65.38 84 MET A CA 1
ATOM 670 C C . MET A 1 84 ? -40.607 18.222 20.692 1.00 65.38 84 MET A C 1
ATOM 672 O O . MET A 1 84 ? -41.659 18.858 20.699 1.00 65.38 84 MET A O 1
ATOM 676 N N . ASP A 1 85 ? -39.425 18.790 20.455 1.00 62.84 85 ASP A N 1
ATOM 677 C CA . ASP A 1 85 ? -39.246 20.222 20.191 1.00 62.84 85 ASP A CA 1
ATOM 678 C C . ASP A 1 85 ? -39.968 20.653 18.896 1.00 62.84 85 ASP A C 1
ATOM 680 O O . ASP A 1 85 ? -40.713 21.631 18.891 1.00 62.84 85 ASP A O 1
ATOM 684 N N . LEU A 1 86 ? -39.877 19.843 17.829 1.00 59.78 86 LEU A N 1
ATOM 685 C CA . LEU A 1 86 ? -40.601 20.066 16.565 1.00 59.78 86 LEU A CA 1
ATOM 686 C C . LEU A 1 86 ? -42.128 19.917 16.686 1.00 59.78 86 LEU A C 1
ATOM 688 O O . LEU A 1 86 ? -42.863 20.560 15.941 1.00 59.78 86 LEU A O 1
ATOM 692 N N . LEU A 1 87 ? -42.616 19.079 17.605 1.00 58.06 87 LEU A N 1
ATOM 693 C CA . LEU A 1 87 ? -44.051 18.911 17.865 1.00 58.06 87 LEU A CA 1
ATOM 694 C C . LEU A 1 87 ? -44.620 20.018 18.769 1.00 58.06 87 LEU A C 1
ATOM 696 O O . LEU A 1 87 ? -45.824 20.261 18.739 1.00 58.06 87 LEU A O 1
ATOM 700 N N . SER A 1 88 ? -43.781 20.707 19.550 1.00 56.31 88 SER A N 1
ATOM 701 C CA . SER A 1 88 ? -44.214 21.741 20.503 1.00 56.31 88 SER A CA 1
ATOM 702 C C . SER A 1 88 ? -44.801 22.999 19.845 1.00 56.31 88 SER A C 1
ATOM 704 O O . SER A 1 88 ? -45.579 23.707 20.482 1.00 56.31 88 SER A O 1
ATOM 706 N N . VAL A 1 89 ? -44.496 23.248 18.565 1.00 54.53 89 VAL A N 1
ATOM 707 C CA . VAL A 1 89 ? -45.004 24.417 17.825 1.00 54.53 89 VAL A CA 1
ATOM 708 C C . VAL A 1 89 ? -46.484 24.252 17.427 1.00 54.53 89 VAL A C 1
ATOM 710 O O . VAL A 1 89 ? -47.214 25.238 17.440 1.00 54.53 89 VAL A O 1
ATOM 713 N N . ASP A 1 90 ? -46.962 23.018 17.196 1.00 51.16 90 ASP A N 1
ATOM 714 C CA . ASP A 1 90 ? -48.351 22.720 16.771 1.00 51.16 90 ASP A CA 1
ATOM 715 C C . ASP A 1 90 ? -49.191 21.936 17.812 1.00 51.16 90 ASP A C 1
ATOM 717 O O . ASP A 1 90 ? -50.412 21.795 17.670 1.00 51.16 90 ASP A O 1
ATOM 7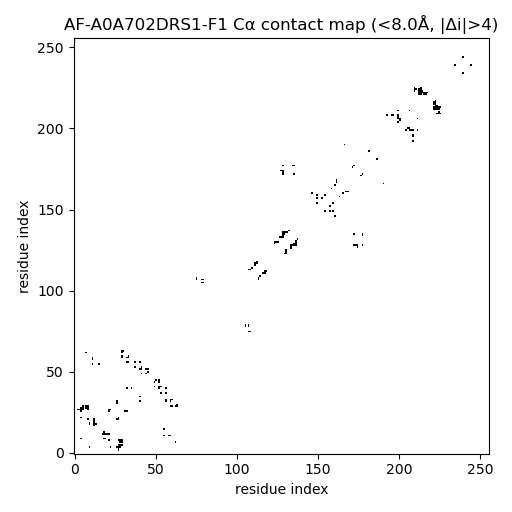21 N N . ALA A 1 91 ? -48.582 21.433 18.895 1.00 53.00 91 ALA A N 1
ATOM 722 C CA . ALA A 1 91 ? -49.262 20.623 19.920 1.00 53.00 91 ALA A CA 1
ATOM 723 C C . ALA A 1 91 ? -50.294 21.390 20.772 1.00 53.00 91 ALA A C 1
ATOM 725 O O . ALA A 1 91 ? -51.082 20.773 21.494 1.00 53.00 91 ALA A O 1
ATOM 726 N N . SER A 1 92 ? -50.338 22.719 20.669 1.00 54.31 92 SER A N 1
ATOM 727 C CA . SER A 1 92 ? -51.289 23.565 21.401 1.00 54.31 92 SER A CA 1
ATOM 728 C C . SER A 1 92 ? -52.753 23.357 20.979 1.00 54.31 92 SER A C 1
ATOM 730 O O . SER A 1 92 ? -53.647 23.806 21.692 1.00 54.31 92 SER A O 1
ATOM 732 N N . LEU A 1 93 ? -53.022 22.696 19.841 1.00 53.44 93 LEU A N 1
ATOM 733 C CA . LEU A 1 93 ? -54.380 22.583 19.278 1.00 53.44 93 LEU A CA 1
ATOM 734 C C . LEU A 1 93 ? -54.870 21.149 19.007 1.00 53.44 93 LEU A C 1
ATOM 736 O O . LEU A 1 93 ? -56.059 20.956 18.764 1.00 53.44 93 LEU A O 1
ATOM 740 N N . THR A 1 94 ? -54.009 20.131 19.073 1.00 53.44 94 THR A N 1
ATOM 741 C CA . THR A 1 94 ? -54.357 18.747 18.680 1.00 53.44 94 THR A CA 1
ATOM 742 C C . THR A 1 94 ? -54.465 17.753 19.843 1.00 53.44 94 THR A C 1
ATOM 744 O O . THR A 1 94 ? -54.984 16.654 19.653 1.00 53.44 94 THR A O 1
ATOM 747 N N . SER A 1 95 ? -54.071 18.125 21.068 1.00 52.19 95 SER A N 1
ATOM 748 C CA . SER A 1 95 ? -54.058 17.217 22.233 1.00 52.19 95 SER A CA 1
ATOM 749 C C . SER A 1 95 ? -55.414 17.008 22.928 1.00 52.19 95 SER A C 1
ATOM 751 O O . SER A 1 95 ? -55.506 16.209 23.857 1.00 52.19 95 SER A O 1
ATOM 753 N N . LEU A 1 96 ? -56.481 17.679 22.480 1.00 48.56 96 LEU A N 1
ATOM 754 C CA . LEU A 1 96 ? -57.795 17.630 23.138 1.00 48.56 96 LEU A CA 1
ATOM 755 C C . LEU A 1 96 ? -58.742 16.535 22.610 1.00 48.56 96 LEU A C 1
ATOM 757 O O . LEU A 1 96 ? -59.793 16.331 23.211 1.00 48.56 96 LEU A O 1
ATOM 761 N N . TYR A 1 97 ? -58.401 15.811 21.531 1.00 45.75 97 TYR A N 1
ATOM 762 C CA . TYR A 1 97 ? -59.345 14.876 20.884 1.00 45.75 97 TYR A CA 1
ATOM 763 C C . TYR A 1 97 ? -58.831 13.461 20.567 1.00 45.75 97 TYR A C 1
ATOM 765 O O . TYR A 1 97 ? -59.575 12.677 19.980 1.00 45.75 97 TYR A O 1
ATOM 773 N N . SER A 1 98 ? -57.622 13.062 20.973 1.00 44.56 98 SER A N 1
ATOM 774 C CA . SER A 1 98 ? -57.135 11.698 20.709 1.00 44.56 98 SER A CA 1
ATOM 775 C C . SER A 1 98 ? -56.941 10.888 21.995 1.00 44.56 98 SER A C 1
ATOM 777 O O . SER A 1 98 ? -55.915 10.999 22.659 1.00 44.56 98 SER A O 1
ATOM 779 N N . ASN A 1 99 ? -57.893 9.999 22.302 1.00 46.53 99 ASN A N 1
ATOM 780 C CA . ASN A 1 99 ? -57.765 8.952 23.333 1.00 46.53 99 ASN A CA 1
ATOM 781 C C . ASN A 1 99 ? -56.825 7.798 22.924 1.00 46.53 99 ASN A C 1
ATOM 783 O O . ASN A 1 99 ? -56.736 6.785 23.614 1.00 46.53 99 ASN A O 1
ATOM 787 N N . SER A 1 100 ? -56.116 7.916 21.803 1.00 48.72 100 SER A N 1
ATOM 788 C CA . SER A 1 100 ? -54.980 7.052 21.517 1.00 48.72 100 SER A CA 1
ATOM 789 C C . SER A 1 100 ? -53.801 7.551 22.342 1.00 48.72 100 SER A C 1
ATOM 791 O O . SER A 1 100 ? -53.326 8.661 22.096 1.00 48.72 100 SER A O 1
ATOM 793 N N . SER A 1 101 ? -53.315 6.750 23.299 1.00 48.75 101 SER A N 1
ATOM 794 C CA . SER A 1 101 ? -51.978 6.956 23.867 1.00 48.75 101 SER A CA 1
ATOM 795 C C . SER A 1 101 ? -51.030 7.314 22.723 1.00 48.75 101 SER A C 1
ATOM 797 O O . SER A 1 101 ? -51.025 6.580 21.729 1.00 48.75 101 SER A O 1
ATOM 799 N N . PRO A 1 102 ? -50.273 8.422 22.800 1.00 47.22 102 PRO A N 1
ATOM 800 C CA . PRO A 1 102 ? -49.342 8.763 21.748 1.00 47.22 102 PRO A CA 1
ATOM 801 C C . PRO A 1 102 ? -48.252 7.697 21.789 1.00 47.22 102 PRO A C 1
ATOM 803 O O . PRO A 1 102 ? -47.291 7.779 22.550 1.00 47.22 102 PRO A O 1
ATOM 806 N N . THR A 1 103 ? -48.414 6.645 20.993 1.00 45.19 103 THR A N 1
ATOM 807 C CA . THR A 1 103 ? -47.316 5.769 20.623 1.00 45.19 103 THR A CA 1
ATOM 808 C C . THR A 1 103 ? -46.436 6.611 19.718 1.00 45.19 103 THR A C 1
ATOM 810 O O . THR A 1 103 ? -46.546 6.568 18.493 1.00 45.19 103 THR A O 1
ATOM 813 N N . ILE A 1 104 ? -45.604 7.451 20.334 1.00 47.81 104 ILE A N 1
ATOM 814 C CA . ILE A 1 104 ? -44.463 8.067 19.678 1.00 47.81 104 ILE A CA 1
ATOM 815 C C . ILE A 1 104 ? -43.532 6.899 19.374 1.00 47.81 104 ILE A C 1
ATOM 817 O O . ILE A 1 104 ? -42.643 6.565 20.153 1.00 47.81 104 ILE A O 1
ATOM 821 N N . SER A 1 105 ? -43.790 6.212 18.261 1.00 47.22 105 SER A N 1
ATOM 822 C CA . SER A 1 105 ? -42.767 5.407 17.617 1.00 47.22 105 SER A CA 1
ATOM 823 C C . SER A 1 105 ? -41.615 6.371 17.393 1.00 47.22 105 SER A C 1
ATOM 825 O O . SER A 1 105 ? -41.817 7.360 16.678 1.00 47.22 105 SER A O 1
ATOM 827 N N . PRO A 1 106 ? -40.445 6.167 18.022 1.00 53.16 106 PRO A N 1
ATOM 828 C CA . PRO A 1 106 ? -39.307 7.012 17.741 1.00 53.16 106 PRO A CA 1
ATOM 829 C C . PRO A 1 106 ? -39.030 6.838 16.250 1.00 53.16 106 PRO A C 1
ATOM 831 O O . PRO A 1 106 ? -38.470 5.826 15.832 1.00 53.16 106 PRO A O 1
ATOM 834 N N . LYS A 1 107 ? -39.432 7.819 15.429 1.00 54.03 107 LYS A N 1
ATOM 835 C CA . LYS A 1 107 ? -39.111 7.858 13.991 1.00 54.03 107 LYS A CA 1
ATOM 836 C C . LYS A 1 107 ? -37.593 7.773 13.754 1.00 54.03 107 LYS A C 1
ATOM 838 O O . LYS A 1 107 ? -37.160 7.477 12.652 1.00 54.03 107 LYS A O 1
ATOM 843 N N . ASN A 1 108 ? -36.815 7.958 14.823 1.00 56.59 108 ASN A N 1
ATOM 844 C CA . ASN A 1 108 ? -35.365 7.967 14.889 1.00 56.59 108 ASN A CA 1
ATOM 845 C C . ASN A 1 108 ? -34.808 6.836 15.783 1.00 56.59 108 ASN A C 1
ATOM 847 O O . ASN A 1 108 ? -33.860 7.051 16.545 1.00 56.59 108 ASN A O 1
ATOM 851 N N . GLY A 1 109 ? -35.415 5.642 15.755 1.00 62.28 109 GLY A N 1
ATOM 852 C CA . GLY A 1 109 ? -34.730 4.420 16.197 1.00 62.28 109 GLY A CA 1
ATOM 853 C C . GLY A 1 109 ? -33.488 4.142 15.330 1.00 62.28 109 GLY A C 1
ATOM 854 O O . GLY A 1 109 ? -33.319 4.805 14.308 1.00 62.28 109 GLY A O 1
ATOM 855 N N . PRO A 1 110 ? -32.602 3.194 15.702 1.00 66.50 110 PRO A N 1
ATOM 856 C CA . PRO A 1 110 ? -31.442 2.820 14.890 1.00 66.50 110 PRO A CA 1
ATOM 857 C C . PRO A 1 110 ? -31.900 2.063 13.638 1.00 66.50 110 PRO A C 1
ATOM 859 O O . PRO A 1 110 ? -31.753 0.848 13.526 1.00 66.50 110 PRO A O 1
ATOM 862 N N . THR A 1 111 ? -32.506 2.795 12.715 1.00 70.06 111 THR A N 1
ATOM 863 C CA . THR A 1 111 ? -32.796 2.348 11.363 1.00 70.06 111 THR A CA 1
ATOM 864 C C . THR A 1 111 ? -31.505 2.468 10.574 1.00 70.06 111 THR A C 1
ATOM 866 O O . THR A 1 111 ? -30.731 3.404 10.787 1.00 70.06 111 THR A O 1
ATOM 869 N N . TRP A 1 112 ? -31.276 1.541 9.654 1.00 68.69 112 TRP A N 1
ATOM 870 C CA . TRP A 1 112 ? -30.110 1.528 8.774 1.00 68.69 112 TRP A CA 1
ATOM 871 C C . TRP A 1 112 ? -29.817 2.915 8.155 1.00 68.69 112 TRP A C 1
ATOM 873 O O . TRP A 1 112 ? -28.716 3.439 8.309 1.00 68.69 112 TRP A O 1
ATOM 883 N N . GLN A 1 113 ? -30.852 3.599 7.658 1.00 75.94 113 GLN A N 1
ATOM 884 C CA . GLN A 1 113 ? -30.788 4.972 7.134 1.00 75.94 113 GLN A CA 1
ATOM 885 C C . GLN A 1 113 ? -30.189 6.000 8.112 1.00 75.94 113 GLN A C 1
ATOM 887 O O . GLN A 1 113 ? -29.470 6.898 7.698 1.00 75.94 113 GLN A O 1
ATOM 892 N N . THR A 1 114 ? -30.447 5.874 9.418 1.00 73.94 114 THR A N 1
ATOM 893 C CA . THR A 1 114 ? -29.931 6.808 10.442 1.00 73.94 114 THR A CA 1
ATOM 894 C C . THR A 1 114 ? -28.488 6.521 10.847 1.00 73.94 114 THR A C 1
ATOM 896 O O . THR A 1 114 ? -27.787 7.420 11.303 1.00 73.94 114 THR A O 1
ATOM 899 N N . LEU A 1 115 ? -28.050 5.267 10.712 1.00 78.69 115 LEU A N 1
ATOM 900 C CA . LEU A 1 115 ? -26.701 4.841 11.082 1.00 78.69 115 LEU A CA 1
ATOM 901 C C . LEU A 1 115 ? -25.697 5.127 9.967 1.00 78.69 115 LEU A C 1
ATOM 903 O O . LEU A 1 115 ? -24.565 5.502 10.262 1.00 78.69 115 LEU A O 1
ATOM 907 N N . PHE A 1 116 ? -26.133 4.966 8.719 1.00 80.88 116 PHE A N 1
ATOM 908 C CA . PHE A 1 116 ? -25.290 5.089 7.532 1.00 80.88 116 PHE A CA 1
ATOM 909 C C . PHE A 1 116 ? -25.615 6.320 6.680 1.00 80.88 116 PHE A C 1
ATOM 911 O O . PHE A 1 116 ? -24.998 6.496 5.640 1.00 80.88 116 PHE A O 1
ATOM 918 N N . ALA A 1 117 ? -26.547 7.174 7.132 1.00 78.75 117 ALA A N 1
ATOM 919 C CA . ALA A 1 117 ? -26.985 8.381 6.427 1.00 78.75 117 ALA A CA 1
ATOM 920 C C . ALA A 1 117 ? -27.319 8.103 4.950 1.00 78.75 117 ALA A C 1
ATOM 922 O O . ALA A 1 117 ? -26.867 8.816 4.061 1.00 78.75 117 ALA A O 1
ATOM 923 N N . GLU A 1 118 ? -28.078 7.034 4.692 1.00 75.44 118 GLU A N 1
ATOM 924 C CA . GLU A 1 118 ? -28.330 6.583 3.324 1.00 75.44 118 GLU A CA 1
ATOM 925 C C . GLU A 1 118 ? -29.043 7.641 2.490 1.00 75.44 118 GLU A C 1
ATOM 927 O O . GLU A 1 118 ? -30.148 8.083 2.823 1.00 75.44 118 GLU A O 1
ATOM 932 N N . ASN A 1 119 ? -28.446 7.952 1.346 1.00 79.94 119 ASN A N 1
ATOM 933 C CA . ASN A 1 119 ? -29.076 8.727 0.304 1.00 79.94 119 ASN A CA 1
ATOM 934 C C . ASN A 1 119 ? -29.293 7.847 -0.931 1.00 79.94 119 ASN A C 1
ATOM 936 O O . ASN A 1 119 ? -28.349 7.469 -1.617 1.00 79.94 119 ASN A O 1
ATOM 940 N N . TRP A 1 120 ? -30.552 7.536 -1.238 1.00 79.12 120 TRP A N 1
ATOM 941 C CA . TRP A 1 120 ? -30.915 6.713 -2.397 1.00 79.12 120 TRP A CA 1
ATOM 942 C C . TRP A 1 120 ? -30.482 7.333 -3.730 1.00 79.12 120 TRP A C 1
ATOM 944 O O . TRP A 1 120 ? -30.297 6.607 -4.702 1.00 79.12 120 TRP A O 1
ATOM 954 N N . SER A 1 121 ? -30.302 8.660 -3.796 1.00 81.81 121 SER A N 1
ATOM 955 C CA . SER A 1 121 ? -29.798 9.318 -5.008 1.00 81.81 121 SER A CA 1
ATOM 956 C C . SER A 1 121 ? -28.300 9.110 -5.236 1.00 81.81 121 SER A C 1
ATOM 958 O O . SER A 1 121 ? -27.820 9.389 -6.327 1.00 81.81 121 SER A O 1
ATOM 960 N N . GLU A 1 122 ? -27.564 8.665 -4.216 1.00 81.94 122 GLU A N 1
ATOM 961 C CA . GLU A 1 122 ? -26.120 8.388 -4.275 1.00 81.94 122 GLU A CA 1
ATOM 962 C C . GLU A 1 122 ? -25.827 6.913 -4.567 1.00 81.94 122 GLU A C 1
ATOM 964 O O . GLU A 1 122 ? -24.675 6.487 -4.553 1.00 81.94 122 GLU A O 1
ATOM 969 N N . TYR A 1 123 ? -26.862 6.112 -4.827 1.00 86.38 123 TYR A N 1
ATOM 970 C CA . TYR A 1 123 ? -26.676 4.710 -5.158 1.00 86.38 123 TYR A CA 1
ATOM 971 C C . TYR A 1 123 ? -25.961 4.590 -6.501 1.00 86.38 123 TYR A C 1
ATOM 973 O O . TYR A 1 123 ? -26.316 5.232 -7.493 1.00 86.38 123 TYR A O 1
ATOM 981 N N . CYS A 1 124 ? -24.941 3.742 -6.511 1.00 85.56 124 CYS A N 1
ATOM 982 C CA . CYS A 1 124 ? -24.109 3.519 -7.671 1.00 85.56 124 CYS A CA 1
ATOM 983 C C . CYS A 1 124 ? -24.888 2.848 -8.809 1.00 85.56 124 CYS A C 1
ATOM 985 O O . CYS A 1 124 ? -25.803 2.049 -8.587 1.00 85.56 124 CYS A O 1
ATOM 987 N N . GLN A 1 125 ? -24.492 3.137 -10.047 1.00 85.44 125 GLN A N 1
ATOM 988 C CA . GLN A 1 125 ? -25.023 2.428 -11.208 1.00 85.44 125 GLN A CA 1
ATOM 989 C C . GLN A 1 125 ? -24.542 0.971 -11.221 1.00 85.44 125 GLN A C 1
ATOM 991 O O . GLN A 1 125 ? -23.500 0.629 -10.659 1.00 85.44 125 GLN A O 1
ATOM 996 N N . THR A 1 126 ? -25.288 0.098 -11.899 1.00 79.44 126 THR A N 1
ATOM 997 C CA . THR A 1 126 ? -24.823 -1.265 -12.188 1.00 79.44 126 THR A CA 1
ATOM 998 C C . THR A 1 126 ? -23.491 -1.190 -12.933 1.00 79.44 126 THR A C 1
ATOM 1000 O O . THR A 1 126 ? -23.412 -0.436 -13.897 1.00 79.44 126 THR A O 1
ATOM 1003 N N . SER A 1 127 ? -22.488 -1.957 -12.492 1.00 80.81 127 SER A N 1
ATOM 1004 C CA . SER A 1 127 ? -21.093 -1.952 -12.979 1.00 80.81 127 SER A CA 1
ATOM 1005 C C . SER A 1 127 ? -20.239 -0.721 -12.647 1.00 80.81 127 SER A C 1
ATOM 1007 O O . SER A 1 127 ? -19.146 -0.582 -13.198 1.00 80.81 127 SER A O 1
ATOM 1009 N N . ALA A 1 128 ? -20.692 0.167 -11.762 1.00 87.19 128 ALA A N 1
ATOM 1010 C CA . ALA A 1 128 ? -19.839 1.230 -11.241 1.00 87.19 128 ALA A CA 1
ATOM 1011 C C . ALA A 1 128 ? -18.711 0.653 -10.357 1.00 87.19 128 ALA A C 1
ATOM 1013 O O . ALA A 1 128 ? -18.913 -0.370 -9.696 1.00 87.19 128 ALA A O 1
ATOM 1014 N N . PRO A 1 129 ? -17.527 1.291 -10.306 1.00 87.75 129 PRO A N 1
ATOM 1015 C CA . PRO A 1 129 ? -16.421 0.818 -9.476 1.00 87.75 129 PRO A CA 1
ATOM 1016 C C . PRO A 1 129 ? -16.762 0.851 -7.978 1.00 87.75 129 PRO A C 1
ATOM 1018 O O . PRO A 1 129 ? -16.348 -0.048 -7.249 1.00 87.75 129 PRO A O 1
ATOM 1021 N N . GLU A 1 130 ? -17.583 1.803 -7.527 1.00 88.25 130 GLU A N 1
ATOM 1022 C CA . GLU A 1 130 ? -18.086 1.861 -6.147 1.00 88.25 130 GLU A CA 1
ATOM 1023 C C . GLU A 1 130 ? -19.123 0.778 -5.785 1.00 88.25 130 GLU A C 1
ATOM 1025 O O . GLU A 1 130 ? -19.503 0.659 -4.618 1.00 88.25 130 GLU A O 1
ATOM 1030 N N . ALA A 1 131 ? -19.583 -0.032 -6.746 1.00 89.81 131 ALA A N 1
ATOM 1031 C CA . ALA A 1 131 ? -20.520 -1.107 -6.450 1.00 89.81 131 ALA A CA 1
ATOM 1032 C C . ALA A 1 131 ? -19.864 -2.197 -5.582 1.00 89.81 131 ALA A C 1
ATOM 1034 O O . ALA A 1 131 ? -18.706 -2.573 -5.768 1.00 89.81 131 ALA A O 1
ATOM 1035 N N . ASN A 1 132 ? -20.616 -2.747 -4.628 1.00 88.94 132 ASN A N 1
ATOM 1036 C CA . ASN A 1 132 ? -20.108 -3.778 -3.713 1.00 88.94 132 ASN A CA 1
ATOM 1037 C C . ASN A 1 132 ? -19.747 -5.098 -4.430 1.00 88.94 132 ASN A C 1
ATOM 1039 O O . ASN A 1 132 ? -18.925 -5.871 -3.946 1.00 88.94 132 ASN A O 1
ATOM 1043 N N . ASP A 1 133 ? -20.355 -5.362 -5.586 1.00 90.50 133 ASP A N 1
ATOM 1044 C CA . ASP A 1 133 ? -20.079 -6.502 -6.466 1.00 90.50 133 ASP A CA 1
ATOM 1045 C C . ASP A 1 133 ? -19.081 -6.175 -7.592 1.00 90.50 133 ASP A C 1
ATOM 1047 O O . ASP A 1 133 ? -18.847 -6.997 -8.480 1.00 90.50 133 ASP A O 1
ATOM 1051 N N . SER A 1 134 ? -18.464 -4.990 -7.560 1.00 90.25 134 SER A N 1
ATOM 1052 C CA . SER A 1 134 ? -17.478 -4.574 -8.551 1.00 90.25 134 SER A CA 1
ATOM 1053 C C . SER A 1 134 ? -16.151 -5.343 -8.408 1.00 90.25 134 SER A C 1
ATOM 1055 O O . SER A 1 134 ? -15.791 -5.816 -7.320 1.00 90.25 134 SER A O 1
ATOM 1057 N N . PRO A 1 135 ? -15.346 -5.423 -9.486 1.00 90.62 135 PRO A N 1
ATOM 1058 C CA . PRO A 1 135 ? -13.985 -5.955 -9.402 1.00 90.62 135 PRO A CA 1
ATOM 1059 C C . PRO A 1 135 ? -13.095 -5.160 -8.429 1.00 90.62 135 PRO A C 1
ATOM 1061 O O . PRO A 1 135 ? -12.185 -5.731 -7.829 1.00 90.62 135 PRO A O 1
ATOM 1064 N N . VAL A 1 136 ? -13.378 -3.869 -8.225 1.00 92.94 136 VAL A N 1
ATOM 1065 C CA . VAL A 1 136 ? -12.659 -2.999 -7.279 1.00 92.94 136 VAL A CA 1
ATOM 1066 C C . VAL A 1 136 ? -12.902 -3.438 -5.841 1.00 92.94 136 VAL A C 1
ATOM 1068 O O . VAL A 1 136 ? -11.954 -3.579 -5.064 1.00 92.94 136 VAL A O 1
ATOM 1071 N N . SER A 1 137 ? -14.159 -3.725 -5.498 1.00 92.19 137 SER A N 1
ATOM 1072 C CA . SER A 1 137 ? -14.529 -4.251 -4.184 1.00 92.19 137 SER A CA 1
ATOM 1073 C C . SER A 1 137 ? -13.805 -5.569 -3.908 1.00 92.19 137 SER A C 1
ATOM 1075 O O . SER A 1 137 ? -13.200 -5.735 -2.844 1.00 92.19 137 SER A O 1
ATOM 1077 N N . TYR A 1 138 ? -13.745 -6.462 -4.901 1.00 93.62 138 TYR A N 1
ATOM 1078 C CA . TYR A 1 138 ? -12.997 -7.715 -4.788 1.00 93.62 138 TYR A CA 1
ATOM 1079 C C . TYR A 1 138 ? -11.482 -7.506 -4.614 1.00 93.62 138 TYR A C 1
ATOM 1081 O O . TYR A 1 138 ? -10.869 -8.156 -3.763 1.00 93.62 138 TYR A O 1
ATOM 1089 N N . LEU A 1 139 ? -10.877 -6.571 -5.354 1.00 93.69 139 LEU A N 1
ATOM 1090 C CA . LEU A 1 139 ? -9.462 -6.212 -5.206 1.00 93.69 139 LEU A CA 1
ATOM 1091 C C . LEU A 1 139 ? -9.163 -5.701 -3.793 1.00 93.69 139 LEU A C 1
ATOM 1093 O O . LEU A 1 139 ? -8.208 -6.162 -3.164 1.00 93.69 139 LEU A O 1
ATOM 1097 N N . SER A 1 140 ? -9.996 -4.798 -3.267 1.00 93.25 140 SER A N 1
ATOM 1098 C CA . SER A 1 140 ? -9.822 -4.251 -1.915 1.00 93.25 140 SER A CA 1
ATOM 1099 C C . SER A 1 140 ? -9.888 -5.346 -0.844 1.00 93.25 140 SER A C 1
ATOM 1101 O O . SER A 1 140 ? -9.091 -5.363 0.099 1.00 93.25 140 SER A O 1
ATOM 1103 N N . TRP A 1 141 ? -10.792 -6.315 -1.019 1.00 95.00 141 TRP A N 1
ATOM 1104 C CA . TRP A 1 141 ? -10.899 -7.473 -0.144 1.00 95.00 141 TRP A CA 1
ATOM 1105 C C . TRP A 1 141 ? -9.646 -8.354 -0.224 1.00 95.00 141 TRP A C 1
ATOM 1107 O O . TRP A 1 141 ? -9.077 -8.687 0.816 1.00 95.00 141 TRP A O 1
ATOM 1117 N N . LEU A 1 142 ? -9.166 -8.671 -1.434 1.00 95.94 142 LEU A N 1
ATOM 1118 C CA . LEU A 1 142 ? -7.944 -9.458 -1.638 1.00 95.94 142 LEU A CA 1
ATOM 1119 C C . LEU A 1 142 ? -6.716 -8.798 -1.008 1.00 95.94 142 LEU A C 1
ATOM 1121 O O . LEU A 1 142 ? -5.924 -9.476 -0.352 1.00 95.94 142 LEU A O 1
ATOM 1125 N N . TYR A 1 143 ? -6.567 -7.486 -1.183 1.00 94.81 143 TYR A N 1
ATOM 1126 C CA . TYR A 1 143 ? -5.459 -6.727 -0.613 1.00 94.81 143 TYR A CA 1
ATOM 1127 C C . TYR A 1 143 ? -5.470 -6.786 0.920 1.00 94.81 143 TYR A C 1
ATOM 1129 O O . TYR A 1 143 ? -4.474 -7.161 1.542 1.00 94.81 143 TYR A O 1
ATOM 1137 N N . ASN A 1 144 ? -6.622 -6.520 1.541 1.00 93.56 144 ASN A N 1
ATOM 1138 C CA . ASN A 1 144 ? -6.777 -6.614 2.995 1.00 93.56 144 ASN A CA 1
ATOM 1139 C C . ASN A 1 144 ? -6.543 -8.039 3.515 1.00 93.56 144 ASN A C 1
ATOM 1141 O O . ASN A 1 144 ? -5.918 -8.228 4.563 1.00 93.56 144 ASN A O 1
ATOM 1145 N N . GLN A 1 145 ? -6.998 -9.045 2.768 1.00 94.56 145 GLN A N 1
ATOM 1146 C CA . GLN A 1 145 ? -6.790 -10.443 3.116 1.00 94.56 145 GLN A CA 1
ATOM 1147 C C . GLN A 1 145 ? -5.302 -10.816 3.060 1.00 94.56 145 GLN A C 1
ATOM 1149 O O . GLN A 1 145 ? -4.797 -11.426 4.004 1.00 94.56 145 GLN A O 1
ATOM 1154 N N . ALA A 1 146 ? -4.580 -10.394 2.019 1.00 92.75 146 ALA A N 1
ATOM 1155 C CA . ALA A 1 146 ? -3.137 -10.597 1.904 1.00 92.75 146 ALA A CA 1
ATOM 1156 C C . ALA A 1 146 ? -2.381 -9.955 3.080 1.00 92.75 146 ALA A C 1
ATOM 1158 O O . ALA A 1 146 ? -1.573 -10.623 3.725 1.00 92.75 146 ALA A O 1
ATOM 1159 N N . LEU A 1 147 ? -2.716 -8.709 3.438 1.00 91.50 147 LEU A N 1
ATOM 1160 C CA . LEU A 1 147 ? -2.134 -8.033 4.604 1.00 91.50 147 LEU A CA 1
ATOM 1161 C C . LEU A 1 147 ? -2.441 -8.756 5.923 1.00 91.50 147 LEU A C 1
ATOM 1163 O O . LEU A 1 147 ? -1.612 -8.765 6.835 1.00 91.50 147 LEU A O 1
ATOM 1167 N N . SER A 1 148 ? -3.621 -9.368 6.048 1.00 90.00 148 SER A N 1
ATOM 1168 C CA . SER A 1 148 ? -3.968 -10.158 7.233 1.00 90.00 148 SER A CA 1
ATOM 1169 C C . SER A 1 148 ? -3.096 -11.413 7.364 1.00 90.00 148 SER A C 1
ATOM 1171 O O . SER A 1 148 ? -2.665 -11.739 8.470 1.00 90.00 148 SER A O 1
ATOM 1173 N N . TYR A 1 149 ? -2.767 -12.076 6.249 1.00 89.44 149 TYR A N 1
ATOM 1174 C CA . TYR A 1 149 ? -1.895 -13.251 6.250 1.00 89.44 149 TYR A CA 1
ATOM 1175 C C . TYR A 1 149 ? -0.451 -12.903 6.596 1.00 89.44 149 TYR A C 1
ATOM 1177 O O . TYR A 1 149 ? 0.165 -13.606 7.399 1.00 89.44 149 TYR A O 1
ATOM 1185 N N . GLU A 1 150 ? 0.065 -11.789 6.072 1.00 90.19 150 GLU A N 1
ATOM 1186 C CA . GLU A 1 150 ? 1.407 -11.306 6.422 1.00 90.19 150 GLU A CA 1
ATOM 1187 C C . GLU A 1 150 ? 1.523 -11.040 7.935 1.00 90.19 150 GLU A C 1
ATOM 1189 O O . GLU A 1 150 ? 2.479 -11.482 8.577 1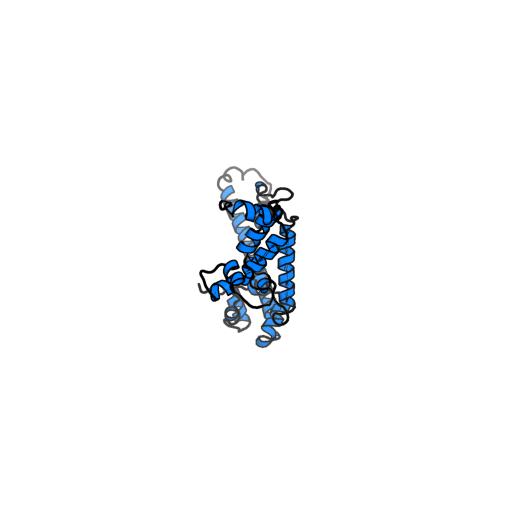.00 90.19 150 GLU A O 1
ATOM 1194 N N . LYS A 1 151 ? 0.495 -10.434 8.549 1.00 84.94 151 LYS A N 1
ATOM 1195 C CA . LYS A 1 151 ? 0.440 -10.213 10.008 1.00 84.94 151 LYS A CA 1
ATOM 1196 C C . LYS A 1 151 ? 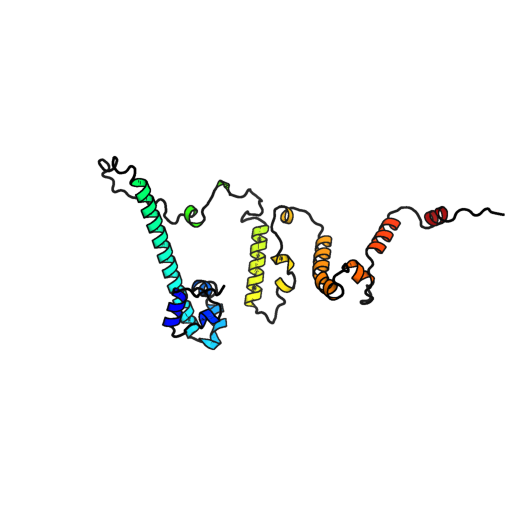0.415 -11.510 10.824 1.00 84.94 151 LYS A C 1
ATOM 1198 O O . LYS A 1 151 ? 0.949 -11.541 11.933 1.00 84.94 151 LYS A O 1
ATOM 1203 N N . GLN A 1 152 ? -0.209 -12.570 10.311 1.00 83.69 152 GLN A N 1
ATOM 1204 C CA . GLN A 1 152 ? -0.319 -13.851 11.018 1.00 83.69 152 GLN A CA 1
ATOM 1205 C C . GLN A 1 152 ? 0.996 -14.636 11.028 1.00 83.69 152 GLN A C 1
ATOM 1207 O O . GLN A 1 152 ? 1.337 -15.227 12.057 1.00 83.69 152 GLN A O 1
ATOM 1212 N N . MET A 1 153 ? 1.725 -14.643 9.909 1.00 79.62 153 MET A N 1
ATOM 1213 C CA . MET A 1 153 ? 2.981 -15.388 9.776 1.00 79.62 153 MET A CA 1
ATOM 1214 C C . MET A 1 153 ? 4.161 -14.714 10.504 1.00 79.62 153 MET A C 1
ATOM 1216 O O . MET A 1 153 ? 4.998 -15.419 11.063 1.00 79.62 153 MET A O 1
ATOM 1220 N N . GLY A 1 154 ? 4.173 -13.380 10.615 1.00 69.19 154 GLY A N 1
ATOM 1221 C CA . GLY A 1 154 ? 5.196 -12.616 11.345 1.00 69.19 154 GLY A CA 1
ATOM 1222 C C . GLY A 1 154 ? 6.298 -12.039 10.446 1.00 69.19 154 GLY A C 1
ATOM 1223 O O . GLY A 1 154 ? 6.589 -12.571 9.381 1.00 69.19 154 GLY A O 1
ATOM 1224 N N . GLU A 1 155 ? 6.910 -10.930 10.881 1.00 67.62 155 GLU A N 1
ATOM 1225 C CA . GLU A 1 155 ? 7.762 -10.060 10.041 1.00 67.62 155 GLU A CA 1
ATOM 1226 C C . GLU A 1 155 ? 9.085 -10.686 9.564 1.00 67.62 155 GLU A C 1
ATOM 1228 O O . GLU A 1 155 ? 9.643 -10.232 8.572 1.00 67.62 155 GLU A O 1
ATOM 1233 N N . ASN A 1 156 ? 9.602 -11.719 10.235 1.00 70.19 156 ASN A N 1
ATOM 1234 C CA . ASN A 1 156 ? 10.968 -12.199 9.982 1.00 70.19 156 ASN A CA 1
ATOM 1235 C C . ASN A 1 156 ? 11.095 -13.178 8.802 1.00 70.19 156 ASN A C 1
ATOM 1237 O O . ASN A 1 156 ? 12.188 -13.312 8.258 1.00 70.19 156 ASN A O 1
ATOM 1241 N N . ASP A 1 157 ? 10.009 -13.844 8.402 1.00 74.31 157 ASP A N 1
ATOM 1242 C CA . ASP A 1 157 ? 10.048 -14.905 7.381 1.00 74.31 157 ASP A CA 1
ATOM 1243 C C . ASP A 1 157 ? 9.505 -14.457 6.011 1.00 74.31 157 ASP A C 1
ATOM 1245 O O . ASP A 1 157 ? 9.555 -15.222 5.046 1.00 74.31 157 ASP A O 1
ATOM 1249 N N . ILE A 1 158 ? 8.966 -13.235 5.896 1.00 84.12 158 ILE A N 1
ATOM 1250 C CA . ILE A 1 158 ? 8.219 -12.798 4.706 1.00 84.12 158 ILE A CA 1
ATOM 1251 C C . ILE A 1 158 ? 8.629 -11.400 4.271 1.00 84.12 158 ILE A C 1
ATOM 1253 O O . ILE A 1 158 ? 8.635 -10.453 5.051 1.00 84.12 158 ILE A O 1
ATOM 1257 N N . ILE A 1 159 ? 8.881 -11.258 2.970 1.00 87.75 159 ILE A N 1
ATOM 1258 C CA . ILE A 1 159 ? 8.998 -9.951 2.328 1.00 87.75 159 ILE A CA 1
ATOM 1259 C C . ILE A 1 159 ? 7.582 -9.390 2.160 1.00 87.75 159 ILE A C 1
ATOM 1261 O O . ILE A 1 159 ? 6.797 -9.917 1.364 1.00 87.75 159 ILE A O 1
ATOM 1265 N N . SER A 1 160 ? 7.255 -8.336 2.907 1.00 90.94 160 SER A N 1
ATOM 1266 C CA . SER A 1 160 ? 5.919 -7.737 2.905 1.00 90.94 160 SER A CA 1
ATOM 1267 C C . SER A 1 160 ? 5.497 -7.259 1.516 1.00 90.94 160 SER A C 1
ATOM 1269 O O . SER A 1 160 ? 6.318 -6.902 0.659 1.00 90.94 160 SER A O 1
ATOM 1271 N N . LEU A 1 161 ? 4.189 -7.242 1.274 1.00 91.88 161 LEU A N 1
ATOM 1272 C CA . LEU A 1 161 ? 3.628 -6.766 0.016 1.00 91.88 161 LEU A CA 1
ATOM 1273 C C . LEU A 1 161 ? 3.975 -5.293 -0.216 1.00 91.88 161 LEU A C 1
ATOM 1275 O O . LEU A 1 161 ? 4.332 -4.932 -1.332 1.00 91.88 161 LEU A O 1
ATOM 1279 N N . SER A 1 162 ? 3.969 -4.481 0.844 1.00 90.62 162 SER A N 1
ATOM 1280 C CA . SER A 1 162 ? 4.344 -3.065 0.781 1.00 90.62 162 SER A CA 1
ATOM 1281 C C . SER A 1 162 ? 5.795 -2.844 0.354 1.00 90.62 162 SER A C 1
ATOM 1283 O O . SER A 1 162 ? 6.083 -1.864 -0.324 1.00 90.62 162 SER A O 1
ATOM 1285 N N . THR A 1 163 ? 6.713 -3.754 0.697 1.00 89.25 163 THR A N 1
ATOM 1286 C CA . THR A 1 163 ? 8.106 -3.683 0.235 1.00 89.25 163 THR A CA 1
ATOM 1287 C C . THR A 1 163 ? 8.252 -4.161 -1.207 1.00 89.25 163 THR A C 1
ATOM 1289 O O . THR A 1 163 ? 9.025 -3.582 -1.966 1.00 89.25 163 THR A O 1
ATOM 1292 N N . ARG A 1 164 ? 7.522 -5.208 -1.606 1.00 88.81 164 ARG A N 1
ATOM 1293 C CA . ARG A 1 164 ? 7.597 -5.762 -2.971 1.00 88.81 164 ARG A CA 1
ATOM 1294 C C . ARG A 1 164 ? 6.942 -4.856 -4.012 1.00 88.81 164 ARG A C 1
ATOM 1296 O O . ARG A 1 164 ? 7.429 -4.772 -5.136 1.00 88.81 164 ARG A O 1
ATOM 1303 N N . ARG A 1 165 ? 5.804 -4.262 -3.654 1.00 91.12 165 ARG A N 1
ATOM 1304 C CA . ARG A 1 165 ? 4.916 -3.483 -4.524 1.00 91.12 165 ARG A CA 1
ATOM 1305 C C . ARG A 1 165 ? 4.335 -2.293 -3.749 1.00 91.12 165 ARG A C 1
ATOM 1307 O O . ARG A 1 165 ? 3.167 -2.333 -3.354 1.00 91.12 165 ARG A O 1
ATOM 1314 N N . PRO A 1 166 ? 5.152 -1.255 -3.485 1.00 90.12 166 PRO A N 1
ATOM 1315 C CA . PRO A 1 166 ? 4.692 -0.053 -2.786 1.00 90.12 166 PRO A CA 1
ATOM 1316 C C . PRO A 1 166 ? 3.608 0.703 -3.571 1.00 90.12 166 PRO A C 1
ATOM 1318 O O . PRO A 1 166 ? 2.741 1.333 -2.974 1.00 90.12 166 PRO A O 1
ATOM 1321 N N . ASP A 1 167 ? 3.609 0.565 -4.896 1.00 90.62 167 ASP A N 1
ATOM 1322 C CA . ASP A 1 167 ? 2.661 1.173 -5.829 1.00 90.62 167 ASP A CA 1
ATOM 1323 C C . ASP A 1 167 ? 1.203 0.752 -5.585 1.00 90.62 167 ASP A C 1
ATOM 1325 O O . ASP A 1 167 ? 0.292 1.557 -5.761 1.00 90.62 167 ASP A O 1
ATOM 1329 N N . LEU A 1 168 ? 0.955 -0.479 -5.116 1.00 91.62 168 LEU A N 1
ATOM 1330 C CA . LEU A 1 168 ? -0.410 -0.971 -4.881 1.00 91.62 168 LEU A CA 1
ATOM 1331 C C . LEU A 1 168 ? -1.153 -0.199 -3.784 1.00 91.62 168 LEU A C 1
ATOM 1333 O O . LEU A 1 168 ? -2.379 -0.137 -3.818 1.00 91.62 168 LEU A O 1
ATOM 1337 N N . ALA A 1 169 ? -0.434 0.364 -2.811 1.00 88.81 169 ALA A N 1
ATOM 1338 C CA . ALA A 1 169 ? -1.044 1.148 -1.741 1.00 88.81 169 ALA A CA 1
ATOM 1339 C C . ALA A 1 169 ? -1.429 2.566 -2.199 1.00 88.81 169 ALA A C 1
ATOM 1341 O O . ALA A 1 169 ? -2.334 3.167 -1.624 1.00 88.81 169 ALA A O 1
ATOM 1342 N N . GLU A 1 170 ? -0.739 3.090 -3.214 1.00 89.81 170 GLU A N 1
ATOM 1343 C CA . GLU A 1 170 ? -0.949 4.433 -3.768 1.00 89.81 170 GLU A CA 1
ATOM 1344 C C . GLU A 1 170 ? -1.883 4.431 -4.987 1.00 89.81 170 GLU A C 1
ATOM 1346 O O . GLU A 1 170 ? -2.347 5.493 -5.407 1.00 89.81 170 GLU A O 1
ATOM 1351 N N . LEU A 1 171 ? -2.182 3.251 -5.542 1.00 89.88 171 LEU A N 1
ATOM 1352 C CA . LEU A 1 171 ? -3.049 3.087 -6.702 1.00 89.88 171 LEU A CA 1
ATOM 1353 C C . LEU A 1 171 ? -4.441 3.681 -6.440 1.00 89.88 171 LEU A C 1
ATOM 1355 O O . LEU A 1 171 ? -5.210 3.189 -5.612 1.00 89.88 171 LEU A O 1
ATOM 1359 N N . MET A 1 172 ? -4.775 4.728 -7.191 1.00 90.56 172 MET A N 1
ATOM 1360 C CA . MET A 1 172 ? -6.111 5.315 -7.197 1.00 90.56 172 MET A CA 1
ATOM 1361 C C . MET A 1 172 ? -7.078 4.405 -7.953 1.00 90.56 172 MET A C 1
ATOM 1363 O O . MET A 1 172 ? -6.791 3.944 -9.054 1.00 90.56 172 MET A O 1
ATOM 1367 N N . LEU A 1 173 ? -8.226 4.138 -7.334 1.00 89.69 173 LEU A N 1
ATOM 1368 C CA . LEU A 1 173 ? -9.274 3.282 -7.879 1.00 89.69 173 LEU A CA 1
ATOM 1369 C C . LEU A 1 173 ? -10.349 4.173 -8.506 1.00 89.69 173 LEU A C 1
ATOM 1371 O O . LEU A 1 173 ? -11.321 4.539 -7.845 1.00 89.69 173 LEU A O 1
ATOM 1375 N N . ASP A 1 174 ? -10.140 4.562 -9.760 1.00 88.69 174 ASP A N 1
ATOM 1376 C CA . ASP A 1 174 ? -11.092 5.335 -10.556 1.00 88.69 174 ASP A CA 1
ATOM 1377 C C . ASP A 1 174 ? -11.708 4.489 -11.686 1.00 88.69 174 ASP A C 1
ATOM 1379 O O . ASP A 1 174 ? -11.404 3.307 -11.862 1.00 88.69 174 ASP A O 1
ATOM 1383 N N . ASN A 1 175 ? -12.657 5.071 -12.424 1.00 86.94 175 ASN A N 1
ATOM 1384 C CA . ASN A 1 175 ? -13.333 4.360 -13.509 1.00 86.94 175 ASN A CA 1
ATOM 1385 C C . ASN A 1 175 ? -12.359 3.997 -14.643 1.00 86.94 175 ASN A C 1
ATOM 1387 O O . ASN A 1 175 ? -12.456 2.907 -15.211 1.00 86.94 175 ASN A O 1
ATOM 1391 N N . ASP A 1 176 ? -11.403 4.883 -14.924 1.00 86.44 176 ASP A N 1
ATOM 1392 C CA . ASP A 1 176 ? -10.417 4.701 -15.985 1.00 86.44 176 ASP A CA 1
ATOM 1393 C C . ASP A 1 176 ? -9.437 3.574 -15.632 1.00 86.44 176 ASP A C 1
ATOM 1395 O O . ASP A 1 176 ? -9.256 2.664 -16.434 1.00 86.44 176 ASP A O 1
ATOM 1399 N N . ALA A 1 177 ? -8.902 3.522 -14.411 1.00 84.25 177 ALA A N 1
ATOM 1400 C CA . ALA A 1 177 ? -8.013 2.455 -13.949 1.00 84.25 177 ALA A CA 1
ATOM 1401 C C . ALA A 1 177 ? -8.662 1.065 -14.016 1.00 84.25 177 ALA A C 1
ATOM 1403 O O . ALA A 1 177 ? -7.967 0.061 -14.176 1.00 84.25 177 ALA A O 1
ATOM 1404 N N . VAL A 1 178 ? -9.989 0.994 -13.893 1.00 88.44 178 VAL A N 1
ATOM 1405 C CA . VAL A 1 178 ? -10.736 -0.269 -13.934 1.00 88.44 178 VAL A CA 1
ATOM 1406 C C . VAL A 1 178 ? -11.071 -0.689 -15.361 1.00 88.44 178 VAL A C 1
ATOM 1408 O O . VAL A 1 178 ? -10.985 -1.874 -15.684 1.00 88.44 178 VAL A O 1
ATOM 1411 N N . ASN A 1 179 ? -11.472 0.258 -16.209 1.00 89.12 179 ASN A N 1
ATOM 1412 C CA . ASN A 1 179 ? -12.045 -0.043 -17.523 1.00 89.12 179 ASN A CA 1
ATOM 1413 C C . ASN A 1 179 ? -11.066 0.169 -18.686 1.00 89.12 179 ASN A C 1
ATOM 1415 O O . ASN A 1 179 ? -11.295 -0.350 -19.784 1.00 89.12 179 ASN A O 1
ATOM 1419 N N . GLN A 1 180 ? -9.980 0.913 -18.481 1.00 91.00 180 GLN A N 1
ATOM 1420 C CA . GLN A 1 180 ? -8.993 1.174 -19.518 1.00 91.00 180 GLN A CA 1
ATOM 1421 C C . GLN A 1 180 ? -8.177 -0.085 -19.821 1.00 91.00 180 GLN A C 1
ATOM 1423 O O . GLN A 1 180 ? -7.543 -0.690 -18.957 1.00 91.00 180 GLN A O 1
ATOM 1428 N N . VAL A 1 181 ? -8.136 -0.453 -21.101 1.00 92.94 181 VAL A N 1
ATOM 1429 C CA . VAL A 1 181 ? -7.286 -1.546 -21.573 1.00 92.94 181 VAL A CA 1
ATOM 1430 C C . VAL A 1 181 ? -5.862 -1.026 -21.753 1.00 92.94 181 VAL A C 1
ATOM 1432 O O . VAL A 1 181 ? -5.592 -0.246 -22.667 1.00 92.94 181 VAL A O 1
ATOM 1435 N N . VAL A 1 182 ? -4.948 -1.486 -20.897 1.00 92.75 182 VAL A N 1
ATOM 1436 C CA . VAL A 1 182 ? -3.519 -1.139 -20.942 1.00 92.75 182 VAL A CA 1
ATOM 1437 C C . VAL A 1 182 ? -2.681 -2.384 -21.268 1.00 92.75 182 VAL A C 1
ATOM 1439 O O . VAL A 1 182 ? -2.941 -3.461 -20.721 1.00 92.75 182 VAL A O 1
ATOM 1442 N N . PRO A 1 183 ? -1.658 -2.289 -22.143 1.00 95.75 183 PRO A N 1
ATOM 1443 C CA . PRO A 1 183 ? -0.752 -3.403 -22.407 1.00 95.75 183 PRO A CA 1
ATOM 1444 C C . PRO A 1 183 ? 0.021 -3.825 -21.153 1.00 95.75 183 PRO A C 1
ATOM 1446 O O . PRO A 1 183 ? 0.707 -3.018 -20.528 1.00 95.75 183 PRO A O 1
ATOM 1449 N N . SER A 1 184 ? 0.010 -5.120 -20.827 1.00 94.56 184 SER A N 1
ATOM 1450 C CA . SER A 1 184 ? 0.679 -5.626 -19.617 1.00 94.56 184 SER A CA 1
ATOM 1451 C C . SER A 1 184 ? 2.188 -5.361 -19.601 1.00 94.56 184 SER A C 1
ATOM 1453 O O . SER A 1 184 ? 2.757 -5.120 -18.542 1.00 94.56 184 SER A O 1
ATOM 1455 N N . LEU A 1 185 ? 2.846 -5.373 -20.767 1.00 96.12 185 LEU A N 1
ATOM 1456 C CA . LEU A 1 185 ? 4.283 -5.100 -20.868 1.00 96.12 185 LEU A CA 1
ATOM 1457 C C . LEU A 1 185 ? 4.630 -3.655 -20.488 1.00 96.12 185 LEU A C 1
ATOM 1459 O O . LEU A 1 185 ? 5.688 -3.417 -19.911 1.00 96.12 185 LEU A O 1
ATOM 1463 N N . GLN A 1 186 ? 3.743 -2.704 -20.788 1.00 94.88 186 GLN A N 1
ATOM 1464 C CA . GLN A 1 186 ? 3.941 -1.310 -20.412 1.00 94.88 186 GLN A CA 1
ATOM 1465 C C . GLN A 1 186 ? 3.951 -1.167 -18.886 1.00 94.88 186 GLN A C 1
ATOM 1467 O O . GLN A 1 186 ? 4.899 -0.612 -18.342 1.00 94.88 186 GLN A O 1
ATOM 1472 N N . LEU A 1 187 ? 2.978 -1.781 -18.204 1.00 92.62 187 LEU A N 1
ATOM 1473 C CA . LEU A 1 187 ? 2.902 -1.780 -16.739 1.00 92.62 187 LEU A CA 1
ATOM 1474 C C . LEU A 1 187 ? 4.155 -2.389 -16.100 1.00 92.62 187 LEU A C 1
ATOM 1476 O O . LEU A 1 187 ? 4.683 -1.859 -15.129 1.00 92.62 187 LEU A O 1
ATOM 1480 N N . VAL A 1 188 ? 4.665 -3.494 -16.656 1.00 94.81 188 VAL A N 1
ATOM 1481 C CA . VAL A 1 188 ? 5.901 -4.119 -16.160 1.00 94.81 188 VAL A CA 1
ATOM 1482 C C . VAL A 1 188 ? 7.084 -3.157 -16.271 1.00 94.81 188 VAL A C 1
ATOM 1484 O O . VAL A 1 188 ? 7.845 -3.029 -15.315 1.00 94.81 188 VAL A O 1
ATOM 1487 N N . ASN A 1 189 ? 7.229 -2.464 -17.401 1.00 93.88 189 ASN A N 1
ATOM 1488 C CA . ASN A 1 189 ? 8.306 -1.492 -17.584 1.00 93.88 189 ASN A CA 1
ATOM 1489 C C . ASN A 1 189 ? 8.174 -0.305 -16.621 1.00 93.88 189 ASN A C 1
ATOM 1491 O O . ASN A 1 189 ? 9.172 0.080 -16.019 1.00 93.88 189 ASN A O 1
ATOM 1495 N N . GLU A 1 190 ? 6.963 0.222 -16.424 1.00 92.94 190 GLU A N 1
ATOM 1496 C CA . GLU A 1 190 ? 6.690 1.316 -15.483 1.00 92.94 190 GLU A CA 1
ATOM 1497 C C . GLU A 1 190 ? 7.040 0.921 -14.041 1.00 92.94 190 GLU A C 1
ATOM 1499 O O . GLU A 1 190 ? 7.754 1.650 -13.354 1.00 92.94 190 GLU A O 1
ATOM 1504 N N . ILE A 1 191 ? 6.620 -0.269 -13.596 1.00 92.81 191 ILE A N 1
ATOM 1505 C CA . ILE A 1 191 ? 6.935 -0.785 -12.253 1.00 92.81 191 ILE A CA 1
ATOM 1506 C C . ILE A 1 191 ? 8.451 -0.969 -12.082 1.00 92.81 191 ILE A C 1
ATOM 1508 O O . ILE A 1 191 ? 9.017 -0.604 -11.047 1.00 92.81 191 ILE A O 1
ATOM 1512 N N . LEU A 1 192 ? 9.134 -1.519 -13.091 1.00 92.12 192 LEU A N 1
ATOM 1513 C CA . LEU A 1 192 ? 10.590 -1.677 -13.053 1.00 92.12 192 LEU A CA 1
ATOM 1514 C C . LEU A 1 192 ? 11.296 -0.316 -13.002 1.00 92.12 192 LEU A C 1
ATOM 1516 O O . LEU A 1 192 ? 12.219 -0.142 -12.204 1.00 92.12 192 LEU A O 1
ATOM 1520 N N . GLU A 1 193 ? 10.846 0.663 -13.783 1.00 92.19 193 GLU A N 1
ATOM 1521 C CA . GLU A 1 193 ? 11.405 2.014 -13.783 1.00 92.19 193 GLU A CA 1
ATOM 1522 C C . GLU A 1 193 ? 11.214 2.709 -12.428 1.00 92.19 193 GLU A C 1
ATOM 1524 O O . GLU A 1 193 ? 12.175 3.258 -11.875 1.00 92.19 193 GLU A O 1
ATOM 1529 N N . GLN A 1 194 ? 10.023 2.605 -11.831 1.00 91.12 194 GLN A N 1
ATOM 1530 C CA . GLN A 1 194 ? 9.740 3.117 -10.486 1.00 91.12 194 GLN A CA 1
ATOM 1531 C C . GLN A 1 194 ? 10.659 2.489 -9.432 1.00 91.12 194 GLN A C 1
ATOM 1533 O O . GLN A 1 194 ? 11.178 3.198 -8.569 1.00 91.12 194 GLN A O 1
ATOM 1538 N N . SER A 1 195 ? 10.931 1.183 -9.532 1.00 90.38 195 SER A N 1
ATOM 1539 C CA . SER A 1 195 ? 11.820 0.489 -8.591 1.00 90.38 195 SER A CA 1
ATOM 1540 C C . SER A 1 195 ? 13.289 0.935 -8.690 1.00 90.38 195 SER A C 1
ATOM 1542 O O . SER A 1 195 ? 14.005 0.947 -7.688 1.00 90.38 195 SER A O 1
ATOM 1544 N N . VAL A 1 196 ? 13.746 1.342 -9.882 1.00 90.94 196 VAL A N 1
ATOM 1545 C CA . VAL A 1 196 ? 15.144 1.737 -10.146 1.00 90.94 196 VAL A CA 1
ATOM 1546 C C . VAL A 1 196 ? 15.378 3.237 -9.925 1.00 90.94 196 VAL A C 1
ATOM 1548 O O . VAL A 1 196 ? 16.472 3.642 -9.524 1.00 90.94 196 VAL A O 1
ATOM 1551 N N . THR A 1 197 ? 14.352 4.067 -10.123 1.00 91.31 197 THR A N 1
ATOM 1552 C CA . THR A 1 197 ? 14.388 5.530 -9.947 1.00 91.31 197 THR A CA 1
ATOM 1553 C C . THR A 1 197 ? 15.049 6.012 -8.641 1.00 91.31 197 THR A C 1
ATOM 1555 O O . THR A 1 197 ? 15.914 6.889 -8.722 1.00 91.31 197 THR A O 1
ATOM 1558 N N . PRO A 1 198 ? 14.738 5.468 -7.443 1.00 91.38 198 PRO A N 1
ATOM 1559 C CA . PRO A 1 198 ? 15.388 5.906 -6.202 1.00 91.38 198 PRO A CA 1
ATOM 1560 C C . PRO A 1 198 ? 16.900 5.626 -6.164 1.00 91.38 198 PRO A C 1
ATOM 1562 O O . PRO A 1 198 ? 17.655 6.391 -5.568 1.00 91.38 198 PRO A O 1
ATOM 1565 N N . TYR A 1 199 ? 17.378 4.572 -6.831 1.00 90.06 199 TYR A N 1
ATOM 1566 C CA . TYR A 1 199 ? 18.816 4.297 -6.935 1.00 90.06 199 TYR A CA 1
ATOM 1567 C C . TYR A 1 199 ? 19.501 5.247 -7.919 1.00 90.06 199 TYR A C 1
ATOM 1569 O O . TYR A 1 199 ? 20.615 5.710 -7.671 1.00 90.06 199 TYR A O 1
ATOM 1577 N N . VAL A 1 200 ? 18.826 5.576 -9.022 1.00 91.31 200 VAL A N 1
ATOM 1578 C CA . VAL A 1 200 ? 19.323 6.547 -10.006 1.00 91.31 200 VAL A CA 1
ATOM 1579 C C . VAL A 1 200 ? 19.447 7.935 -9.386 1.00 91.31 200 VAL A C 1
ATOM 1581 O O . VAL A 1 200 ? 20.493 8.569 -9.527 1.00 91.31 200 VAL A O 1
ATOM 1584 N N . SER A 1 201 ? 18.438 8.380 -8.632 1.00 90.94 201 SER A N 1
ATOM 1585 C CA . SER A 1 201 ? 18.456 9.693 -7.980 1.00 90.94 201 SER A CA 1
ATOM 1586 C C . SER A 1 201 ? 19.554 9.824 -6.915 1.00 90.94 201 SER A C 1
ATOM 1588 O O . SER A 1 201 ? 20.087 10.924 -6.733 1.00 90.94 201 SER A O 1
ATOM 1590 N N . MET A 1 202 ? 19.936 8.710 -6.271 1.00 90.25 202 MET A N 1
ATOM 1591 C CA . MET A 1 202 ? 21.068 8.627 -5.340 1.00 90.25 202 MET A CA 1
ATOM 1592 C C . MET A 1 202 ? 22.426 8.778 -6.044 1.00 90.25 202 MET A C 1
ATOM 1594 O O . MET A 1 202 ? 23.335 9.390 -5.485 1.00 90.25 202 MET A O 1
ATOM 1598 N N . ILE A 1 203 ? 22.579 8.234 -7.256 1.00 86.31 203 ILE A N 1
ATOM 1599 C CA . ILE A 1 203 ? 23.821 8.345 -8.041 1.00 86.31 203 ILE A CA 1
ATOM 1600 C C . ILE A 1 203 ? 23.939 9.745 -8.651 1.00 86.31 203 ILE A C 1
ATOM 1602 O O . ILE A 1 203 ? 24.989 10.383 -8.566 1.00 86.31 203 ILE A O 1
ATOM 1606 N N . ASN A 1 204 ? 22.866 10.221 -9.283 1.00 84.81 204 ASN A N 1
ATOM 1607 C CA . ASN A 1 204 ? 22.799 11.542 -9.887 1.00 84.81 204 ASN A CA 1
ATOM 1608 C C . ASN A 1 204 ? 21.341 12.004 -9.975 1.00 84.81 204 ASN A C 1
ATOM 1610 O O . ASN A 1 204 ? 20.540 11.493 -10.752 1.00 84.81 204 ASN A O 1
ATOM 1614 N N . SER A 1 205 ? 21.008 13.045 -9.214 1.00 81.75 205 SER A N 1
ATOM 1615 C CA . SER A 1 205 ? 19.638 13.557 -9.111 1.00 81.75 205 SER A CA 1
ATOM 1616 C C . SER A 1 205 ? 19.106 14.216 -10.390 1.00 81.75 205 SER A C 1
ATOM 1618 O O . SER A 1 205 ? 17.927 14.550 -10.446 1.00 81.75 205 SER A O 1
ATOM 1620 N N . LYS A 1 206 ? 19.957 14.448 -11.400 1.00 84.62 206 LYS A N 1
ATOM 1621 C CA . LYS A 1 206 ? 19.575 15.075 -12.677 1.00 84.62 206 LYS A CA 1
ATOM 1622 C C . LYS A 1 206 ? 19.531 14.105 -13.858 1.00 84.62 206 LYS A C 1
ATOM 1624 O O . LYS A 1 206 ? 19.067 14.512 -14.917 1.00 84.62 206 LYS A O 1
ATOM 1629 N N . SER A 1 207 ? 20.036 12.880 -13.712 1.00 84.88 207 SER A N 1
ATOM 1630 C CA . SER A 1 207 ? 20.051 11.908 -14.813 1.00 84.88 207 SER A CA 1
ATOM 1631 C C . SER A 1 207 ? 18.753 11.119 -14.883 1.00 84.88 207 SER A C 1
ATOM 1633 O O . SER A 1 207 ? 18.210 10.723 -13.850 1.00 84.88 207 SER A O 1
ATOM 1635 N N . THR A 1 208 ? 18.298 10.829 -16.098 1.00 90.31 208 THR A N 1
ATOM 1636 C CA . THR A 1 208 ? 17.156 9.931 -16.324 1.00 90.31 208 THR A CA 1
ATOM 1637 C C . THR A 1 208 ? 17.577 8.461 -16.214 1.00 90.31 208 THR A C 1
ATOM 1639 O O . THR A 1 208 ? 18.751 8.123 -16.389 1.00 90.31 208 THR A O 1
ATOM 1642 N N . VAL A 1 209 ? 16.625 7.553 -15.963 1.00 90.62 209 VAL A N 1
ATOM 1643 C CA . VAL A 1 209 ? 16.903 6.103 -15.893 1.00 90.62 209 VAL A CA 1
ATOM 1644 C C . VAL A 1 209 ? 17.562 5.607 -17.187 1.00 90.62 209 VAL A C 1
ATOM 1646 O O . VAL A 1 209 ? 18.555 4.882 -17.146 1.00 90.62 209 VAL A O 1
ATOM 1649 N N . SER A 1 210 ? 17.079 6.078 -18.340 1.00 90.81 210 SER A N 1
ATOM 1650 C CA . SER A 1 210 ? 17.625 5.731 -19.660 1.00 90.81 210 SER A CA 1
ATOM 1651 C C . SER A 1 210 ? 19.098 6.128 -19.839 1.00 90.81 210 SER A C 1
ATOM 1653 O O . SER A 1 210 ? 19.871 5.370 -20.422 1.00 90.81 210 SER A O 1
ATOM 1655 N N . GLU A 1 211 ? 19.516 7.289 -19.329 1.00 91.25 211 GLU A N 1
ATOM 1656 C CA . GLU A 1 211 ? 20.915 7.740 -19.402 1.00 91.25 211 GLU A CA 1
ATOM 1657 C C . GLU A 1 211 ? 21.841 6.885 -18.531 1.00 91.25 211 GLU A C 1
ATOM 1659 O O . GLU A 1 211 ? 22.959 6.540 -18.932 1.00 91.25 211 GLU A O 1
ATOM 1664 N N . VAL A 1 212 ? 21.375 6.501 -17.341 1.00 91.62 212 VAL A N 1
ATOM 1665 C CA . VAL A 1 212 ? 22.143 5.624 -16.451 1.00 91.62 212 VAL A CA 1
ATOM 1666 C C . VAL A 1 212 ? 22.301 4.233 -17.071 1.00 91.62 212 VAL A C 1
ATOM 1668 O O . VAL A 1 212 ? 23.406 3.689 -17.100 1.00 91.62 212 VAL A O 1
ATOM 1671 N N . LEU A 1 213 ? 21.243 3.673 -17.659 1.00 91.50 213 LEU A N 1
ATOM 1672 C CA . LEU A 1 213 ? 21.318 2.389 -18.369 1.00 91.50 213 LEU A CA 1
ATOM 1673 C C . LEU A 1 213 ? 22.254 2.429 -19.590 1.00 91.50 213 LEU A C 1
ATOM 1675 O O . LEU A 1 213 ? 22.903 1.432 -19.906 1.00 91.50 213 LEU A O 1
ATOM 1679 N N . ALA A 1 214 ? 22.381 3.584 -20.244 1.00 92.50 214 ALA A N 1
ATOM 1680 C CA . ALA A 1 214 ? 23.279 3.765 -21.381 1.00 92.50 214 ALA A CA 1
ATOM 1681 C C . ALA A 1 214 ? 24.765 3.878 -20.991 1.00 92.50 214 ALA A C 1
ATOM 1683 O O . ALA A 1 214 ? 25.642 3.607 -21.810 1.00 92.50 214 ALA A O 1
ATOM 1684 N N . THR A 1 215 ? 25.064 4.301 -19.762 1.00 90.94 215 THR A N 1
ATOM 1685 C CA . THR A 1 215 ? 26.441 4.537 -19.285 1.00 90.94 215 THR A CA 1
ATOM 1686 C C . THR A 1 215 ? 26.985 3.399 -18.420 1.00 90.94 215 THR A C 1
ATOM 1688 O O . THR A 1 215 ? 28.203 3.226 -18.305 1.00 90.94 215 THR A O 1
ATOM 1691 N N . THR A 1 216 ? 26.097 2.598 -17.832 1.00 90.31 216 THR A N 1
ATOM 1692 C CA . THR A 1 216 ? 26.431 1.426 -17.016 1.00 90.31 216 THR A CA 1
ATOM 1693 C C . THR A 1 216 ? 27.030 0.303 -17.866 1.00 90.31 216 THR A C 1
ATOM 1695 O O . THR A 1 216 ? 26.587 0.017 -18.973 1.00 90.31 216 THR A O 1
ATOM 1698 N N . ARG A 1 217 ? 28.092 -0.333 -17.351 1.00 89.50 217 ARG A N 1
ATOM 1699 C CA . ARG A 1 217 ? 28.874 -1.357 -18.079 1.00 89.50 217 ARG A CA 1
ATOM 1700 C C . ARG A 1 217 ? 28.682 -2.785 -17.565 1.00 89.50 217 ARG A C 1
ATOM 1702 O O . ARG A 1 217 ? 29.158 -3.721 -18.192 1.00 89.50 217 ARG A O 1
ATOM 1709 N N . TYR A 1 218 ? 28.065 -2.947 -16.399 1.00 88.06 218 TYR A N 1
ATOM 1710 C CA . TYR A 1 218 ? 27.801 -4.241 -15.773 1.00 88.06 218 TYR A CA 1
ATOM 1711 C C . TYR A 1 218 ? 26.350 -4.251 -15.281 1.00 88.06 218 TYR A C 1
ATOM 1713 O O . TYR A 1 218 ? 25.933 -3.229 -14.729 1.00 88.06 218 TYR A O 1
ATOM 1721 N N . PRO A 1 219 ? 25.589 -5.357 -15.416 1.00 86.75 219 PRO A N 1
ATOM 1722 C CA . PRO A 1 219 ? 25.952 -6.692 -15.932 1.00 86.75 219 PRO A CA 1
ATOM 1723 C C . PRO A 1 219 ? 26.079 -6.772 -17.467 1.00 86.75 219 PRO A C 1
ATOM 1725 O O . PRO A 1 219 ? 25.890 -5.778 -18.155 1.00 86.75 219 PRO A O 1
ATOM 1728 N N . THR A 1 220 ? 26.402 -7.954 -18.012 1.00 85.50 220 THR A N 1
ATOM 1729 C CA . THR A 1 220 ? 26.761 -8.200 -19.434 1.00 85.50 220 THR A CA 1
ATOM 1730 C C . THR A 1 220 ? 25.725 -7.771 -20.482 1.00 85.50 220 THR A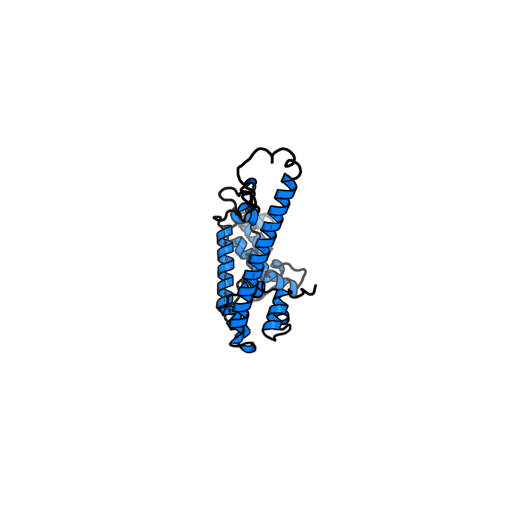 C 1
ATOM 1732 O O . THR A 1 220 ? 26.045 -7.732 -21.666 1.00 85.50 220 THR A O 1
ATOM 1735 N N . GLN A 1 221 ? 24.493 -7.475 -20.069 1.00 88.88 221 GLN A N 1
ATOM 1736 C CA . GLN A 1 221 ? 23.413 -6.986 -20.933 1.00 88.88 221 GLN A CA 1
ATOM 1737 C C . GLN A 1 221 ? 23.420 -5.457 -21.106 1.00 88.88 221 GLN A C 1
ATOM 1739 O O . GLN A 1 221 ? 22.718 -4.943 -21.971 1.00 88.88 221 GLN A O 1
ATOM 1744 N N . LEU A 1 222 ? 24.195 -4.735 -20.292 1.00 90.44 222 LEU A N 1
ATOM 1745 C CA . LEU A 1 222 ? 24.380 -3.287 -20.376 1.00 90.44 222 LEU A CA 1
ATOM 1746 C C . LEU A 1 222 ? 25.689 -2.969 -21.120 1.00 90.44 222 LEU A C 1
ATOM 1748 O O . LEU A 1 222 ? 26.635 -3.761 -21.053 1.00 90.44 222 LEU A O 1
ATOM 1752 N N . PRO A 1 223 ? 25.779 -1.830 -21.831 1.00 92.88 223 PRO A N 1
ATOM 1753 C CA . PRO A 1 223 ? 24.860 -0.684 -21.817 1.00 92.88 223 PRO A CA 1
ATOM 1754 C C . PRO A 1 223 ? 23.615 -0.837 -22.705 1.00 92.88 223 PRO A C 1
ATOM 1756 O O . PRO A 1 223 ? 23.691 -1.332 -23.830 1.00 92.88 223 PRO A O 1
ATOM 1759 N N . TYR A 1 224 ? 22.480 -0.316 -22.228 1.00 92.56 224 TYR A N 1
ATOM 1760 C CA . TYR A 1 224 ? 21.234 -0.203 -22.993 1.00 92.56 224 TYR A CA 1
ATOM 1761 C C . TYR A 1 224 ? 20.928 1.267 -23.303 1.00 92.56 224 TYR A C 1
ATOM 1763 O O . TYR A 1 224 ? 20.611 2.046 -22.407 1.00 92.56 224 TYR A O 1
ATOM 1771 N N . HIS A 1 225 ? 21.010 1.657 -24.580 1.00 94.31 225 HIS A N 1
ATOM 1772 C CA . HIS A 1 225 ? 20.785 3.037 -25.022 1.00 94.31 225 HIS A CA 1
ATOM 1773 C C . HIS A 1 225 ? 19.460 3.169 -25.787 1.00 94.31 225 HIS A C 1
ATOM 1775 O O . HIS A 1 225 ? 19.411 3.011 -27.013 1.00 94.31 225 HIS A O 1
ATOM 1781 N N . TYR A 1 226 ? 18.387 3.513 -25.069 1.00 93.62 226 TYR A N 1
ATOM 1782 C CA . TYR A 1 226 ? 17.022 3.551 -25.611 1.00 93.62 226 TYR A CA 1
ATOM 1783 C C . TYR A 1 226 ? 16.867 4.395 -26.896 1.00 93.62 226 TYR A C 1
ATOM 1785 O O . TYR A 1 226 ? 16.424 3.841 -27.904 1.00 93.62 226 TYR A O 1
ATOM 1793 N N . PRO A 1 227 ? 17.324 5.667 -26.972 1.00 93.56 227 PRO A N 1
ATOM 1794 C CA . PRO A 1 227 ? 17.185 6.458 -28.202 1.00 93.56 227 PRO A CA 1
ATOM 1795 C C . PRO A 1 227 ? 17.931 5.881 -29.415 1.00 93.56 227 PRO A C 1
ATOM 1797 O O . PRO A 1 227 ? 17.535 6.099 -30.556 1.00 93.56 227 PRO A O 1
ATOM 1800 N N . HIS A 1 228 ? 19.007 5.124 -29.178 1.00 94.25 228 HIS A N 1
ATOM 1801 C CA . HIS A 1 228 ? 19.799 4.520 -30.251 1.00 94.25 228 HIS A CA 1
ATOM 1802 C C . HIS A 1 228 ? 19.062 3.309 -30.813 1.00 94.25 228 HIS A C 1
ATOM 1804 O O . HIS A 1 228 ? 18.951 3.161 -32.027 1.00 94.25 228 HIS A O 1
ATOM 1810 N N . GLN A 1 229 ? 18.487 2.481 -29.937 1.00 94.81 229 GLN A N 1
ATOM 1811 C CA . GLN A 1 229 ? 17.624 1.389 -30.367 1.00 94.81 229 GLN A CA 1
ATOM 1812 C C . GLN A 1 229 ? 16.384 1.907 -31.097 1.00 94.81 229 GLN A C 1
ATOM 1814 O O . GLN A 1 229 ? 16.037 1.354 -32.135 1.00 94.81 229 GLN A O 1
ATOM 1819 N N . GLN A 1 230 ? 15.770 2.994 -30.624 1.00 94.25 230 GLN A N 1
ATOM 1820 C CA . GLN A 1 230 ? 14.628 3.604 -31.306 1.00 94.25 230 GLN A CA 1
ATOM 1821 C C . GLN A 1 230 ? 14.991 4.082 -32.721 1.00 94.25 230 GLN A C 1
ATOM 1823 O O . GLN A 1 230 ? 14.236 3.834 -33.657 1.00 94.25 230 GLN A O 1
ATOM 1828 N N . ALA A 1 231 ? 16.162 4.705 -32.897 1.00 93.62 231 ALA A N 1
ATOM 1829 C CA . ALA A 1 231 ? 16.657 5.119 -34.211 1.00 93.62 231 ALA A CA 1
ATOM 1830 C C . ALA A 1 231 ? 16.988 3.927 -35.129 1.00 93.62 231 ALA A C 1
ATOM 1832 O O . ALA A 1 231 ? 16.737 3.973 -36.331 1.00 93.62 231 ALA A O 1
ATOM 1833 N N . LEU A 1 232 ? 17.535 2.839 -34.577 1.00 92.38 232 LEU A N 1
ATOM 1834 C CA . LEU A 1 232 ? 17.774 1.612 -35.340 1.00 92.38 232 LEU A CA 1
ATOM 1835 C C . LEU A 1 232 ? 16.468 0.938 -35.764 1.00 92.38 232 LEU A C 1
ATOM 1837 O O . LEU A 1 232 ? 16.383 0.432 -36.881 1.00 92.38 232 LEU A O 1
ATOM 1841 N N . LEU A 1 233 ? 15.463 0.924 -34.887 1.00 93.69 233 LEU A N 1
ATOM 1842 C CA . LEU A 1 233 ? 14.145 0.379 -35.192 1.00 93.69 233 LEU A CA 1
ATOM 1843 C C . LEU A 1 233 ? 13.453 1.201 -36.276 1.00 93.69 233 LEU A C 1
ATOM 1845 O O . LEU A 1 233 ? 12.969 0.609 -37.233 1.00 93.69 233 LEU A O 1
ATOM 1849 N N . SER A 1 234 ? 13.475 2.533 -36.189 1.00 92.12 234 SER A N 1
ATOM 1850 C CA . SER A 1 234 ? 12.880 3.389 -37.222 1.00 92.12 234 SER A CA 1
ATOM 1851 C C . SER A 1 234 ? 13.606 3.288 -38.566 1.00 92.12 234 SER A C 1
ATOM 1853 O O . SER A 1 234 ? 12.957 3.278 -39.608 1.00 92.12 234 SER A O 1
ATOM 1855 N N . LEU A 1 235 ? 14.937 3.147 -38.570 1.00 87.94 235 LEU A N 1
ATOM 1856 C CA . LEU A 1 235 ? 15.698 2.907 -39.799 1.00 87.94 235 LEU A CA 1
ATOM 1857 C C . LEU A 1 235 ? 15.415 1.521 -40.390 1.00 87.94 235 LEU A C 1
ATOM 1859 O O . LEU A 1 235 ? 15.395 1.366 -41.605 1.00 87.94 235 LEU A O 1
ATOM 1863 N N . LYS A 1 236 ? 15.208 0.507 -39.548 1.00 88.56 236 LYS A N 1
ATOM 1864 C CA . LYS A 1 236 ? 14.840 -0.838 -40.003 1.00 88.56 236 LYS A CA 1
ATOM 1865 C C . LYS A 1 236 ? 13.415 -0.888 -40.556 1.00 88.56 236 LYS A C 1
ATOM 1867 O O . LYS A 1 236 ? 13.165 -1.665 -41.468 1.00 88.56 236 LYS A O 1
ATOM 1872 N N . ASP A 1 237 ? 12.513 -0.106 -39.973 1.00 90.12 237 ASP A N 1
ATOM 1873 C CA . ASP A 1 237 ? 11.130 0.041 -40.431 1.00 90.12 237 ASP A CA 1
ATOM 1874 C C . ASP A 1 237 ? 11.049 0.844 -41.736 1.00 90.12 237 ASP A C 1
ATOM 1876 O O . ASP A 1 237 ? 10.175 0.616 -42.566 1.00 90.12 237 ASP A O 1
ATOM 1880 N N . SER A 1 238 ? 12.009 1.745 -41.975 1.00 85.12 238 SER A N 1
ATOM 1881 C CA . SER A 1 238 ? 12.174 2.335 -43.297 1.00 85.12 238 SER A CA 1
ATOM 1882 C C . SER A 1 238 ? 12.649 1.267 -44.289 1.00 85.12 238 SER A C 1
ATOM 1884 O O . SER A 1 238 ? 13.744 0.726 -44.154 1.00 85.12 238 SER A O 1
ATOM 1886 N N . ASP A 1 239 ? 11.858 1.002 -45.330 1.00 78.25 239 ASP A N 1
ATOM 1887 C CA . ASP A 1 239 ? 12.170 0.039 -46.404 1.00 78.25 239 ASP A CA 1
ATOM 1888 C C . ASP A 1 239 ? 13.428 0.399 -47.236 1.00 78.25 239 ASP A C 1
ATOM 1890 O O . ASP A 1 239 ? 13.770 -0.260 -48.226 1.00 78.25 239 ASP A O 1
ATOM 1894 N N . GLU A 1 240 ? 14.152 1.461 -46.873 1.00 81.38 240 GLU A N 1
ATOM 1895 C CA . GLU A 1 240 ? 15.372 1.863 -47.555 1.00 81.38 240 GLU A CA 1
ATOM 1896 C C . GLU A 1 240 ? 16.552 0.980 -47.140 1.00 81.38 240 GLU A C 1
ATOM 1898 O O . GLU A 1 240 ? 17.069 1.032 -46.025 1.00 81.38 240 GLU A O 1
ATOM 1903 N N . SER A 1 241 ? 17.060 0.196 -48.092 1.00 82.00 241 SER A N 1
ATOM 1904 C CA . SER A 1 241 ? 18.309 -0.535 -47.878 1.00 82.00 241 SER A CA 1
ATOM 1905 C C . SER A 1 241 ? 19.465 0.421 -47.541 1.00 82.00 241 SER A C 1
ATOM 1907 O O . SER A 1 241 ? 19.600 1.500 -48.123 1.00 82.00 241 SER A O 1
ATOM 1909 N N . LEU A 1 242 ? 20.395 -0.021 -46.687 1.00 79.31 242 LEU A N 1
ATOM 1910 C CA . LEU A 1 242 ? 21.618 0.732 -46.364 1.00 79.31 242 LEU A CA 1
ATOM 1911 C C . LEU A 1 242 ? 22.408 1.144 -47.622 1.00 79.31 242 LEU A C 1
ATOM 1913 O O . LEU A 1 242 ? 23.090 2.168 -47.641 1.00 79.31 242 LEU A O 1
ATOM 1917 N N . GLN A 1 243 ? 22.315 0.352 -48.693 1.00 80.88 243 GLN A N 1
ATOM 1918 C CA . GLN A 1 243 ? 22.917 0.674 -49.986 1.00 80.88 243 GLN A CA 1
ATOM 1919 C C . GLN A 1 243 ? 22.275 1.905 -50.636 1.00 80.88 243 GLN A C 1
ATOM 1921 O O . GLN A 1 243 ? 22.990 2.730 -51.204 1.00 80.88 243 GLN A O 1
ATOM 1926 N N . ALA A 1 244 ? 20.951 2.046 -50.548 1.00 81.44 244 ALA A N 1
ATOM 1927 C CA . ALA A 1 244 ? 20.229 3.203 -51.069 1.00 81.44 244 ALA A CA 1
ATOM 1928 C C . ALA A 1 244 ? 20.603 4.483 -50.307 1.00 81.44 244 ALA A C 1
ATOM 1930 O O . ALA A 1 244 ? 20.898 5.501 -50.935 1.00 81.44 244 ALA A O 1
ATOM 1931 N N . VAL A 1 245 ? 20.709 4.403 -48.977 1.00 81.56 245 VAL A N 1
ATOM 1932 C CA . VAL A 1 245 ? 21.168 5.522 -48.138 1.00 81.56 245 VAL A CA 1
ATOM 1933 C C . VAL A 1 245 ? 22.594 5.940 -48.518 1.00 81.56 245 VAL A C 1
ATOM 1935 O O . VAL A 1 245 ? 22.846 7.116 -48.778 1.00 81.56 245 VAL A O 1
ATOM 1938 N N . LYS A 1 246 ? 23.519 4.978 -48.667 1.00 81.12 246 LYS A N 1
ATOM 1939 C CA . LYS A 1 246 ? 24.897 5.258 -49.116 1.00 81.12 246 LYS A CA 1
ATOM 1940 C C . LYS A 1 246 ? 24.946 5.936 -50.488 1.00 81.12 246 LYS A C 1
ATOM 1942 O O . LYS A 1 246 ? 25.724 6.869 -50.666 1.00 81.12 246 LYS A O 1
ATOM 1947 N N . LYS A 1 247 ? 24.117 5.502 -51.446 1.00 80.75 247 LYS A N 1
ATOM 1948 C CA . LYS A 1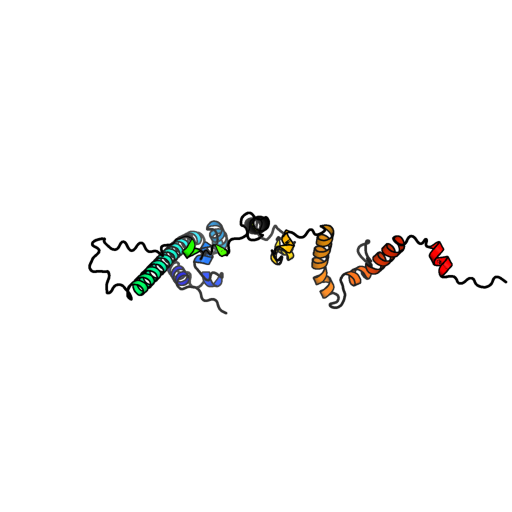 247 ? 24.042 6.112 -52.787 1.00 80.75 247 LYS A CA 1
ATOM 1949 C C . LYS A 1 247 ? 23.535 7.555 -52.755 1.00 80.75 247 LYS A C 1
ATOM 1951 O O . LYS A 1 247 ? 24.017 8.363 -53.535 1.00 80.75 247 LYS A O 1
ATOM 1956 N N . LYS A 1 248 ? 22.598 7.890 -51.862 1.00 79.12 248 LYS A N 1
ATOM 1957 C CA . LYS A 1 248 ? 22.119 9.273 -51.687 1.00 79.12 248 LYS A CA 1
ATOM 1958 C C . LYS A 1 248 ? 23.165 10.181 -51.031 1.00 79.12 248 LYS A C 1
ATOM 1960 O O . LYS A 1 248 ? 23.170 11.380 -51.285 1.00 79.12 248 LYS A O 1
ATOM 1965 N N . GLN A 1 249 ? 24.023 9.624 -50.177 1.00 73.25 249 GLN A N 1
ATOM 1966 C CA . GLN A 1 249 ? 24.960 10.395 -49.357 1.00 73.25 249 GLN A CA 1
ATOM 1967 C C . GLN A 1 249 ? 26.329 10.616 -50.018 1.00 73.25 249 GLN A C 1
ATOM 1969 O O . GLN A 1 249 ? 27.020 11.568 -49.667 1.00 73.25 249 GLN A O 1
ATOM 1974 N N . ILE A 1 250 ? 26.726 9.765 -50.969 1.00 64.19 250 ILE A N 1
ATOM 1975 C CA . ILE A 1 250 ? 27.931 9.973 -51.779 1.00 64.19 250 ILE A CA 1
ATOM 1976 C C . ILE A 1 250 ? 27.523 10.812 -52.997 1.00 64.19 250 ILE A C 1
ATOM 1978 O O . ILE A 1 250 ? 26.939 10.252 -53.927 1.00 64.19 250 ILE A O 1
ATOM 1982 N N . PRO A 1 251 ? 27.803 12.132 -53.044 1.00 58.72 251 PRO A N 1
ATOM 1983 C CA . PRO A 1 251 ? 27.670 12.859 -54.295 1.00 58.72 251 PRO A CA 1
ATOM 1984 C C . PRO A 1 251 ? 28.607 12.185 -55.294 1.00 58.72 251 PRO A C 1
ATOM 1986 O O . PRO A 1 251 ? 29.779 11.958 -54.990 1.00 58.72 251 PRO A O 1
ATOM 1989 N N . HIS A 1 252 ? 28.084 11.819 -56.462 1.00 60.44 252 HIS A N 1
ATOM 1990 C CA . HIS A 1 252 ? 28.908 11.370 -57.574 1.00 60.44 252 HIS A CA 1
ATOM 1991 C C . HIS A 1 252 ? 29.994 12.428 -57.819 1.00 60.44 252 HIS A C 1
ATOM 1993 O O . HIS A 1 252 ? 29.721 13.490 -58.373 1.00 60.44 252 HIS A O 1
ATOM 1999 N N . GLY A 1 253 ? 31.219 12.164 -57.359 1.00 58.28 253 GLY A N 1
ATOM 2000 C CA . GLY A 1 253 ? 32.389 12.898 -57.817 1.00 58.28 253 GLY A CA 1
ATOM 2001 C C . GLY A 1 253 ? 32.528 12.659 -59.321 1.00 58.28 253 GLY A C 1
ATOM 2002 O O . GLY A 1 253 ? 32.244 11.541 -59.769 1.00 58.28 253 GLY A O 1
ATOM 2003 N N . PRO A 1 254 ? 32.898 13.678 -60.116 1.00 48.16 254 PRO A N 1
ATOM 2004 C CA . PRO A 1 254 ? 32.997 13.520 -61.555 1.00 48.16 254 PRO A CA 1
ATOM 2005 C C . PRO A 1 254 ? 34.030 12.435 -61.857 1.00 48.16 254 PRO A C 1
ATOM 2007 O O . PRO A 1 254 ? 35.153 12.466 -61.355 1.00 48.16 254 PRO A O 1
ATOM 2010 N N . ILE A 1 255 ? 33.609 11.460 -62.654 1.00 47.28 255 ILE A N 1
ATOM 2011 C CA . ILE A 1 255 ? 34.494 10.478 -63.265 1.00 47.28 255 ILE A CA 1
ATOM 2012 C C . ILE A 1 255 ? 35.334 11.268 -64.278 1.00 47.28 255 ILE A C 1
ATOM 2014 O O . ILE A 1 255 ? 34.775 11.788 -65.245 1.00 47.28 255 ILE A O 1
ATOM 2018 N N . LEU A 1 256 ? 36.632 11.419 -64.006 1.00 38.59 256 LEU A N 1
ATOM 2019 C CA . LEU A 1 256 ? 37.644 11.754 -65.013 1.00 38.59 256 LEU A CA 1
ATOM 2020 C C . LEU A 1 256 ? 38.196 10.456 -65.600 1.00 38.59 256 LEU A C 1
ATOM 2022 O O . LEU A 1 256 ? 38.447 9.525 -64.799 1.00 38.59 256 LEU A O 1
#

Mean predicted aligned error: 13.27 Å

Sequence (256 aa):
MSMTATLSLKKLEEHFGIQDQLSLEGYNSIFDIIHKTKTEFIKQHSGRWGAKAKNIYDVAASYATQIMLLSRKNKITQSFEKSMDLLSVDASLTSLYSNSSPTISPKNGPTWQTLFAENWSEYCQTSAPEANDSPVSYLSWLYNQALSYEKQMGENDIISLSTRRPDLAELMLDNDAVNQVVPSLQLVNEILEQSVTPYVSMINSKSTVSEVLATTRYPTQLPYHYPHQQALLSLKDSDESLQAVKKKQIPHGPIL

Foldseek 3Di:
DQLAADPLVQVLCVVVVNHCPCVVVVDRYLVVLVVDDLVVQCVVCCVPCNVVSNVSNVVSVVSVVVVVVVVLVVQLVVLVVVVVVVCVVPVVPPPPPDPPDPPPPSPPHPDVCNVVVDDPVPDDDVQACPDCPHVVVVVVVVVVVLVVVDVVVDDPPDDDPCNVCVPVVVDDRHPCVRPPDDDPVVVVVVSVLVVCVVVVCVVPVPDHPQVCLAPDPDDPVDNDHVVVVVVVVVVVVPPDDPVNVVVVPDDPDDDD

InterPro domains:
  IPR018003 Insecticidal toxin complex/plasmid virulence protein [PF03538] (9-248)

Radius of gyration: 33.73 Å; Cα contacts (8 Å, |Δi|>4): 140; chains: 1; bounding box: 97×40×104 Å